Protein AF-A0A166A2F9-F1 (afdb_monomer_lite)

Sequence (299 aa):
MLARIKRWLGLAKPDDDQSKLEEAARKKAEEQKKLEEQKLQESESYKPTQKTEESSQEVENVAEKPRIGYFHLSGCTGDVMSLSENYDILSELLTNMVDIVYGQTLVDVWWDDENPMPEMDLALVEGSVCLQDEHSLHELKELRKKATYVAAFGSCAKNGCFTRFSRGGQQAQPKHESFVPLSDLVKVDLAIPGCPASPEIIAKTVVALINGDLDYLQPMMDVAACNQNCGCDLQTNIVNKALCTGCGTCAMVCPTRALTINEGRPECNKARCIKCGSCYTHCPRSWFPEARIKQDLGL

Structure (mmCIF, N/CA/C/O backbone):
data_AF-A0A166A2F9-F1
#
_entry.id   AF-A0A166A2F9-F1
#
loop_
_atom_site.group_PDB
_atom_site.id
_atom_site.type_symbol
_atom_site.label_atom_id
_atom_site.label_alt_id
_atom_site.label_comp_id
_atom_site.label_asym_id
_atom_site.label_entity_id
_atom_site.label_seq_id
_atom_site.pdbx_PDB_ins_code
_atom_site.Cartn_x
_atom_site.Cartn_y
_atom_site.Cartn_z
_atom_site.occupancy
_atom_site.B_iso_or_equiv
_atom_site.auth_seq_id
_atom_site.auth_comp_id
_atom_site.auth_asym_id
_atom_site.auth_atom_id
_atom_site.pdbx_PDB_model_num
ATOM 1 N N . MET A 1 1 ? 29.217 -53.915 6.408 1.00 45.22 1 MET A N 1
ATOM 2 C CA . MET A 1 1 ? 30.120 -52.954 5.726 1.00 45.22 1 MET A CA 1
ATOM 3 C C . MET A 1 1 ? 30.578 -53.459 4.351 1.00 45.22 1 MET A C 1
ATOM 5 O O . MET A 1 1 ? 30.333 -52.777 3.366 1.00 45.22 1 MET A O 1
ATOM 9 N N . LEU A 1 2 ? 31.111 -54.684 4.243 1.00 40.22 2 LEU A N 1
ATOM 10 C CA . LEU A 1 2 ? 31.564 -55.297 2.975 1.00 40.22 2 LEU A CA 1
ATOM 11 C C . LEU A 1 2 ? 30.481 -55.469 1.882 1.00 40.22 2 LEU A C 1
ATOM 13 O O . LEU A 1 2 ? 30.794 -55.380 0.698 1.00 40.22 2 LEU A O 1
ATOM 17 N N . ALA A 1 3 ? 29.204 -55.641 2.244 1.00 43.00 3 ALA A N 1
ATOM 18 C CA . ALA A 1 3 ? 28.104 -55.771 1.276 1.00 43.00 3 ALA A CA 1
ATOM 19 C C . ALA A 1 3 ? 27.736 -54.452 0.555 1.00 43.00 3 ALA A C 1
ATOM 21 O O . ALA A 1 3 ? 27.322 -54.482 -0.601 1.00 43.00 3 ALA A O 1
ATOM 22 N N . ARG A 1 4 ? 27.938 -53.285 1.193 1.00 44.81 4 ARG A N 1
ATOM 23 C CA . ARG A 1 4 ? 27.708 -51.963 0.565 1.00 44.81 4 ARG A CA 1
ATOM 24 C C . ARG A 1 4 ? 28.812 -51.603 -0.431 1.00 44.81 4 ARG A C 1
ATOM 26 O O . ARG A 1 4 ? 28.526 -50.980 -1.445 1.00 44.81 4 ARG A O 1
ATOM 33 N N . ILE A 1 5 ? 30.039 -52.061 -0.182 1.00 46.34 5 ILE A N 1
ATOM 34 C CA . ILE A 1 5 ? 31.201 -51.808 -1.049 1.00 46.34 5 ILE A CA 1
ATOM 35 C C . ILE A 1 5 ? 31.076 -52.582 -2.373 1.00 46.34 5 ILE A C 1
ATOM 37 O O . ILE A 1 5 ? 31.321 -52.025 -3.438 1.00 46.34 5 ILE A O 1
ATOM 41 N N . LYS A 1 6 ? 30.589 -53.831 -2.337 1.00 42.62 6 LYS A N 1
ATOM 42 C CA . LYS A 1 6 ? 30.381 -54.645 -3.551 1.00 42.62 6 LYS A CA 1
ATOM 43 C C . LYS A 1 6 ? 29.295 -54.093 -4.491 1.00 42.62 6 LYS A C 1
ATOM 45 O O . LYS A 1 6 ? 29.393 -54.296 -5.696 1.00 42.62 6 LYS A O 1
ATOM 50 N N . ARG A 1 7 ? 28.299 -53.370 -3.958 1.00 41.06 7 ARG A N 1
ATOM 51 C CA . ARG A 1 7 ? 27.214 -52.738 -4.737 1.00 41.06 7 ARG A CA 1
ATOM 52 C C . ARG A 1 7 ? 27.656 -51.448 -5.434 1.00 41.06 7 ARG A C 1
ATOM 54 O O . ARG A 1 7 ? 27.157 -51.145 -6.507 1.00 41.06 7 ARG A O 1
ATOM 61 N N . TRP A 1 8 ? 28.609 -50.723 -4.847 1.00 38.16 8 TRP A N 1
ATOM 62 C CA . TRP A 1 8 ? 29.178 -49.503 -5.433 1.00 38.16 8 TRP A CA 1
ATOM 63 C C . TRP A 1 8 ? 30.204 -49.806 -6.539 1.00 38.16 8 TRP A C 1
ATOM 65 O O . TRP A 1 8 ? 30.334 -49.042 -7.484 1.00 38.16 8 TRP A O 1
ATOM 75 N N . LEU A 1 9 ? 30.882 -50.959 -6.459 1.00 44.22 9 LEU A N 1
ATOM 76 C CA . LEU A 1 9 ? 31.887 -51.404 -7.436 1.00 44.22 9 LEU A CA 1
ATOM 77 C C . LEU A 1 9 ? 31.315 -52.171 -8.647 1.00 44.22 9 LEU A C 1
ATOM 79 O O . LEU A 1 9 ? 32.090 -52.644 -9.469 1.00 44.22 9 LEU A O 1
ATOM 83 N N . GLY A 1 10 ? 29.990 -52.322 -8.771 1.00 44.69 10 GLY A N 1
ATOM 84 C CA . GLY A 1 10 ? 29.359 -52.910 -9.966 1.00 44.69 10 GLY A CA 1
ATOM 85 C C . GLY A 1 10 ? 29.636 -54.403 -10.211 1.00 44.69 10 GLY A C 1
ATOM 86 O O . GLY A 1 10 ? 29.463 -54.878 -11.327 1.00 44.69 10 GLY A O 1
ATOM 87 N N . LEU A 1 11 ? 30.056 -55.162 -9.192 1.00 47.75 11 LEU A N 1
ATOM 88 C CA . LEU A 1 11 ? 30.483 -56.568 -9.330 1.00 47.75 11 LEU A CA 1
ATOM 89 C C . LEU A 1 11 ? 29.415 -57.609 -8.926 1.00 47.75 11 LEU A C 1
ATOM 91 O O . LEU A 1 11 ? 29.753 -58.762 -8.656 1.00 47.75 11 LEU A O 1
ATOM 95 N N . ALA A 1 12 ? 28.133 -57.241 -8.858 1.00 42.19 12 ALA A N 1
ATOM 96 C CA . ALA A 1 12 ? 27.049 -58.197 -8.607 1.00 42.19 12 ALA A CA 1
ATOM 97 C C . ALA A 1 12 ? 26.401 -58.629 -9.935 1.00 42.19 12 ALA A C 1
ATOM 99 O O . ALA A 1 12 ? 25.942 -57.782 -10.696 1.00 42.19 12 ALA A O 1
ATOM 100 N N . LYS A 1 13 ? 26.389 -59.940 -10.215 1.00 38.44 13 LYS A N 1
ATOM 101 C CA . LYS A 1 13 ? 25.754 -60.524 -11.410 1.00 38.44 13 LYS A CA 1
ATOM 102 C C . LYS A 1 13 ? 24.220 -60.381 -11.357 1.00 38.44 13 LYS A C 1
ATOM 104 O O . LYS A 1 13 ? 23.673 -60.418 -10.253 1.00 38.44 13 LYS A O 1
ATOM 109 N N . PRO A 1 14 ? 23.551 -60.221 -12.513 1.00 38.66 14 PRO A N 1
ATOM 110 C CA . PRO A 1 14 ? 22.104 -60.064 -12.586 1.00 38.66 14 PRO A CA 1
ATOM 111 C C . PRO A 1 14 ? 21.435 -61.434 -12.490 1.00 38.66 14 PRO A C 1
ATOM 113 O O . PRO A 1 14 ? 21.933 -62.357 -13.117 1.00 38.66 14 PRO A O 1
ATOM 116 N N . ASP A 1 15 ? 20.350 -61.554 -11.726 1.00 40.12 15 ASP A N 1
ATOM 117 C CA . ASP A 1 15 ? 19.238 -62.460 -12.038 1.00 40.12 15 ASP A CA 1
ATOM 118 C C . ASP A 1 15 ? 17.996 -62.101 -11.191 1.00 40.12 15 ASP A C 1
ATOM 120 O O . ASP A 1 15 ? 18.101 -61.778 -10.006 1.00 40.12 15 ASP A O 1
ATOM 124 N N . ASP A 1 16 ? 16.835 -62.178 -11.855 1.00 42.56 16 ASP A N 1
ATOM 125 C CA . ASP A 1 16 ? 15.451 -62.267 -11.343 1.00 42.56 16 ASP A CA 1
ATOM 126 C C . ASP A 1 16 ? 14.605 -61.003 -11.032 1.00 42.56 16 ASP A C 1
ATOM 128 O O . ASP A 1 16 ? 13.484 -61.127 -10.538 1.00 42.56 16 ASP A O 1
ATOM 132 N N . ASP A 1 17 ? 15.054 -59.789 -11.389 1.00 52.00 17 ASP A N 1
ATOM 133 C CA . ASP A 1 17 ? 14.283 -58.540 -11.137 1.00 52.00 17 ASP A CA 1
ATOM 134 C C . ASP A 1 17 ? 13.684 -57.875 -12.402 1.00 52.00 17 ASP A C 1
ATOM 136 O O . ASP A 1 17 ? 12.823 -57.000 -12.312 1.00 52.00 17 ASP A O 1
ATOM 140 N N . GLN A 1 18 ? 14.087 -58.294 -13.611 1.00 49.00 18 GLN A N 1
ATOM 141 C CA . GLN A 1 18 ? 13.611 -57.680 -14.865 1.00 49.00 18 GLN A CA 1
ATOM 142 C C . GLN A 1 18 ? 12.168 -58.066 -15.236 1.00 49.00 18 GLN A C 1
ATOM 144 O O . GLN A 1 18 ? 11.409 -57.206 -15.676 1.00 49.00 18 GLN A O 1
ATOM 149 N N . SER A 1 19 ? 11.743 -59.308 -14.985 1.00 47.47 19 SER A N 1
ATOM 150 C CA . SER A 1 19 ? 10.384 -59.772 -15.323 1.00 47.47 19 SER A CA 1
ATOM 151 C C . SER A 1 19 ? 9.294 -59.068 -14.502 1.00 47.47 19 SER A C 1
ATOM 153 O O . SER A 1 19 ? 8.228 -58.737 -15.020 1.00 47.47 19 SER A O 1
ATOM 155 N N . LYS A 1 20 ? 9.580 -58.759 -13.231 1.00 50.72 20 LYS A N 1
ATOM 156 C CA . LYS A 1 20 ? 8.658 -58.048 -12.330 1.00 50.72 20 LYS A CA 1
ATOM 157 C C . LYS A 1 20 ? 8.538 -56.562 -12.667 1.00 50.72 20 LYS A C 1
ATOM 159 O O . LYS A 1 20 ? 7.456 -55.990 -12.532 1.00 50.72 20 LYS A O 1
ATOM 164 N N . LEU A 1 21 ? 9.625 -55.943 -13.129 1.00 50.41 21 LEU A N 1
ATOM 165 C CA . LEU A 1 21 ? 9.625 -54.553 -13.592 1.00 50.41 21 LEU A CA 1
ATOM 166 C C . LEU A 1 21 ? 8.846 -54.392 -14.906 1.00 50.41 21 LEU A C 1
ATOM 168 O O . LEU A 1 21 ? 8.084 -53.435 -15.047 1.00 50.41 21 LEU A O 1
ATOM 172 N N . GLU A 1 22 ? 8.968 -55.345 -15.832 1.00 55.12 22 GLU A N 1
ATOM 173 C CA . GLU A 1 22 ? 8.215 -55.345 -17.094 1.00 55.12 22 GLU A CA 1
ATOM 174 C C . GLU A 1 22 ? 6.709 -55.576 -16.884 1.00 55.12 22 GLU A C 1
ATOM 176 O O . GLU A 1 22 ? 5.884 -54.897 -17.504 1.00 55.12 22 GLU A O 1
ATOM 181 N N . GLU A 1 23 ? 6.321 -56.464 -15.962 1.00 60.59 23 GLU A N 1
ATOM 182 C CA . GLU A 1 23 ? 4.907 -56.696 -15.636 1.00 60.59 23 GLU A CA 1
ATOM 183 C C . GLU A 1 23 ? 4.266 -55.476 -14.943 1.00 60.59 23 GLU A C 1
ATOM 185 O O . GLU A 1 23 ? 3.125 -55.108 -15.241 1.00 60.59 23 GLU A O 1
ATOM 190 N N . ALA A 1 24 ? 5.012 -54.792 -14.067 1.00 57.25 24 ALA A N 1
ATOM 191 C CA . ALA A 1 24 ? 4.566 -53.554 -13.429 1.00 57.25 24 ALA A CA 1
ATOM 192 C C . ALA A 1 24 ? 4.423 -52.393 -14.432 1.00 57.25 24 ALA A C 1
ATOM 194 O O . ALA A 1 24 ? 3.485 -51.599 -14.327 1.00 57.25 24 ALA A O 1
ATOM 195 N N . ALA A 1 25 ? 5.317 -52.304 -15.424 1.00 55.72 25 ALA A N 1
ATOM 196 C CA . ALA A 1 25 ? 5.233 -51.307 -16.490 1.00 55.72 25 ALA A CA 1
ATOM 197 C C . ALA A 1 25 ? 4.014 -51.537 -17.401 1.00 55.72 25 ALA A C 1
ATOM 199 O O . ALA A 1 25 ? 3.319 -50.580 -17.744 1.00 55.72 25 ALA A O 1
ATOM 200 N N . ARG A 1 26 ? 3.694 -52.800 -17.728 1.00 64.81 26 ARG A N 1
ATOM 201 C CA . ARG A 1 26 ? 2.488 -53.152 -18.499 1.00 64.81 26 ARG A CA 1
ATOM 202 C C . ARG A 1 26 ? 1.194 -52.774 -17.781 1.00 64.81 26 ARG A C 1
ATOM 204 O O . ARG A 1 26 ? 0.325 -52.171 -18.403 1.00 64.81 26 ARG A O 1
ATOM 211 N N . LYS A 1 27 ? 1.088 -53.063 -16.479 1.00 65.44 27 LYS A N 1
ATOM 212 C CA . LYS A 1 27 ? -0.105 -52.715 -15.684 1.00 65.44 27 LYS A CA 1
ATOM 213 C C . LYS A 1 27 ? -0.329 -51.204 -15.617 1.00 65.44 27 LYS A C 1
ATOM 215 O O . LYS A 1 27 ? -1.451 -50.754 -15.817 1.00 65.44 27 LYS A O 1
ATOM 220 N N . LYS A 1 28 ? 0.740 -50.418 -15.436 1.00 61.53 28 LYS A N 1
ATOM 221 C CA . LYS A 1 28 ? 0.651 -48.948 -15.461 1.00 61.53 28 LYS A CA 1
ATOM 222 C C . LYS A 1 28 ? 0.217 -48.406 -16.824 1.00 61.53 28 LYS A C 1
ATOM 224 O O . LYS A 1 28 ? -0.587 -47.483 -16.869 1.00 61.53 28 LYS A O 1
ATOM 229 N N . ALA A 1 29 ? 0.704 -48.988 -17.921 1.00 61.88 29 ALA A N 1
ATOM 230 C CA . ALA A 1 29 ? 0.310 -48.572 -19.266 1.00 61.88 29 ALA A CA 1
ATOM 231 C C . ALA A 1 29 ? -1.174 -48.866 -19.565 1.00 61.88 29 ALA A C 1
ATOM 233 O O . ALA A 1 29 ? -1.849 -48.040 -20.174 1.00 61.88 29 ALA A O 1
ATOM 234 N N . GLU A 1 30 ? -1.709 -50.005 -19.109 1.00 69.31 30 GLU A N 1
ATOM 235 C CA . GLU A 1 30 ? -3.142 -50.322 -19.242 1.00 69.31 30 GLU A CA 1
ATOM 236 C C . GLU A 1 30 ? -4.033 -49.403 -18.398 1.00 69.31 30 GLU A C 1
ATOM 238 O O . GLU A 1 30 ? -5.110 -49.006 -18.841 1.00 69.31 30 GLU A O 1
ATOM 243 N N . GLU A 1 31 ? -3.585 -49.040 -17.198 1.00 65.69 31 GLU A N 1
ATOM 244 C CA . GLU A 1 31 ? -4.310 -48.141 -16.296 1.00 65.69 31 GLU A CA 1
ATOM 245 C C . GLU A 1 31 ? -4.362 -46.709 -16.851 1.00 65.69 31 GLU A C 1
ATOM 247 O O . GLU A 1 31 ? -5.410 -46.065 -16.834 1.00 65.69 31 GLU A O 1
ATOM 252 N N . GLN A 1 32 ? -3.260 -46.250 -17.450 1.00 57.47 32 GLN A N 1
ATOM 253 C CA . GLN A 1 32 ? -3.168 -44.940 -18.093 1.00 57.47 32 GLN A CA 1
ATOM 254 C C . GLN A 1 32 ? -4.050 -44.854 -19.348 1.00 57.47 32 GLN A C 1
ATOM 256 O O . GLN A 1 32 ? -4.728 -43.850 -19.558 1.00 57.47 32 GLN A O 1
ATOM 261 N N . LYS A 1 33 ? -4.123 -45.942 -20.123 1.00 60.88 33 LYS A N 1
ATOM 262 C CA . LYS A 1 33 ? -4.971 -46.025 -21.316 1.00 60.88 33 LYS A CA 1
ATOM 263 C C . LYS A 1 33 ? -6.467 -45.995 -20.979 1.00 60.88 33 LYS A C 1
ATOM 265 O O . LYS A 1 33 ? -7.228 -45.308 -21.650 1.00 60.88 33 LYS A O 1
ATOM 270 N N . LYS A 1 34 ? -6.882 -46.657 -19.891 1.00 62.97 34 LYS A N 1
ATOM 271 C CA . LYS A 1 34 ? -8.267 -46.577 -19.383 1.00 62.97 34 LYS A CA 1
ATOM 272 C C . LYS A 1 34 ? -8.641 -45.164 -18.927 1.00 62.97 34 LYS A C 1
ATOM 274 O O . LYS A 1 34 ? -9.773 -44.737 -19.135 1.00 62.97 34 LYS A O 1
ATOM 279 N N . LEU A 1 35 ? -7.690 -44.441 -18.332 1.00 56.25 35 LEU A N 1
ATOM 280 C CA . LEU A 1 35 ? -7.892 -43.060 -17.890 1.00 56.25 35 LEU A CA 1
ATOM 281 C C . LEU A 1 35 ? -8.046 -42.090 -19.076 1.00 56.25 35 LEU A C 1
ATOM 283 O O . LEU A 1 35 ? -8.826 -41.143 -19.005 1.00 56.25 35 LEU A O 1
ATOM 287 N N . GLU A 1 36 ? -7.312 -42.323 -20.167 1.00 58.41 36 GLU A N 1
ATOM 288 C CA . GLU A 1 36 ? -7.429 -41.543 -21.407 1.00 58.41 36 GLU A CA 1
ATOM 289 C C . GLU A 1 36 ? -8.745 -41.822 -22.145 1.00 58.41 36 GLU A C 1
ATOM 291 O O . GLU A 1 36 ? -9.386 -40.884 -22.617 1.00 58.41 36 GLU A O 1
ATOM 296 N N . GLU A 1 37 ? -9.198 -43.079 -22.182 1.00 57.12 37 GLU A N 1
ATOM 297 C CA . GLU A 1 37 ? -10.485 -43.457 -22.784 1.00 57.12 37 GLU A CA 1
ATOM 298 C C . GLU A 1 37 ? -11.683 -42.853 -22.024 1.00 57.12 37 GLU A C 1
ATOM 300 O O . GLU A 1 37 ? -12.633 -42.389 -22.656 1.00 57.12 37 GLU A O 1
ATOM 305 N N . GLN A 1 38 ? -11.619 -42.764 -20.687 1.00 51.94 38 GLN A N 1
ATOM 306 C CA . GLN A 1 38 ? -12.639 -42.074 -19.880 1.00 51.94 38 GLN A CA 1
ATOM 307 C C . GLN A 1 38 ? -12.676 -40.563 -20.141 1.00 51.94 38 GLN A C 1
ATOM 309 O O . GLN A 1 38 ? -13.756 -39.995 -20.299 1.00 51.94 38 GLN A O 1
ATOM 314 N N . LYS A 1 39 ? -11.510 -39.917 -20.262 1.00 53.09 39 LYS A N 1
ATOM 315 C CA . LYS A 1 39 ? -11.434 -38.483 -20.585 1.00 53.09 39 LYS A CA 1
ATOM 316 C C . LYS A 1 39 ? -11.972 -38.167 -21.980 1.00 53.09 39 LYS A C 1
ATOM 318 O O . LYS A 1 39 ? -12.578 -37.113 -22.169 1.00 53.09 39 LYS A O 1
ATOM 323 N N . LEU A 1 40 ? -11.785 -39.072 -22.945 1.00 42.38 40 LEU A N 1
ATOM 324 C CA . LEU A 1 40 ? -12.340 -38.903 -24.289 1.00 42.38 40 LEU A CA 1
ATOM 325 C C . LEU A 1 40 ? -13.877 -38.949 -24.268 1.00 42.38 40 LEU A C 1
ATOM 327 O O . LEU A 1 40 ? -14.518 -38.089 -24.870 1.00 42.38 40 LEU A O 1
ATOM 331 N N . GLN A 1 41 ? -14.467 -39.883 -23.514 1.00 45.81 41 GLN A N 1
ATOM 332 C CA . GLN A 1 41 ? -15.925 -40.008 -23.393 1.00 45.81 41 GLN A CA 1
ATOM 333 C C . GLN A 1 41 ? -16.587 -38.811 -22.688 1.00 45.81 41 GLN A C 1
ATOM 335 O O . GLN A 1 41 ? -17.694 -38.426 -23.061 1.00 45.81 41 GLN A O 1
ATOM 340 N N . GLU A 1 42 ? -15.919 -38.175 -21.721 1.00 46.25 42 GLU A N 1
ATOM 341 C CA . GLU A 1 42 ? -16.444 -36.965 -21.064 1.00 46.25 42 GLU A CA 1
ATOM 342 C C . GLU A 1 42 ? -16.426 -35.739 -21.996 1.00 46.25 42 GLU A C 1
ATOM 344 O O . GLU A 1 42 ? -17.369 -34.940 -21.991 1.00 46.25 42 GLU A O 1
ATOM 349 N N . SER A 1 43 ? -15.409 -35.632 -22.863 1.00 40.16 43 SER A N 1
ATOM 350 C CA . SER A 1 43 ? -15.252 -34.520 -23.815 1.00 40.16 43 SER A CA 1
ATOM 351 C C . SER A 1 43 ? -16.234 -34.523 -24.995 1.00 40.16 43 SER A C 1
ATOM 353 O O . SER A 1 43 ? -16.481 -33.470 -25.582 1.00 40.16 43 SER A O 1
ATOM 355 N N . GLU A 1 44 ? -16.857 -35.663 -25.315 1.00 37.50 44 GLU A N 1
ATOM 356 C CA . GLU A 1 44 ? -17.866 -35.764 -26.384 1.00 37.50 44 GLU A CA 1
ATOM 357 C C . GLU A 1 44 ? -19.284 -35.330 -25.951 1.00 37.50 44 GLU A C 1
ATOM 359 O O . GLU A 1 44 ? -20.184 -35.246 -26.788 1.00 37.50 44 GLU A O 1
ATOM 364 N N . SER A 1 45 ? -19.512 -35.001 -24.671 1.00 33.25 45 SER A N 1
ATOM 365 C CA . SER A 1 45 ? -20.855 -34.670 -24.152 1.00 33.25 45 SER A CA 1
ATOM 366 C C . SER A 1 45 ? -21.196 -33.169 -24.076 1.00 33.25 45 SER A C 1
ATOM 368 O O . SER A 1 45 ? -22.316 -32.807 -23.705 1.00 33.25 45 SER A O 1
ATOM 370 N N . TYR A 1 46 ? -20.288 -32.271 -24.468 1.00 30.39 46 TYR A N 1
ATOM 371 C CA . TYR A 1 46 ? -20.483 -30.826 -24.314 1.00 30.39 46 TYR A CA 1
ATOM 372 C C . TYR A 1 46 ? -21.184 -30.182 -25.526 1.00 30.39 46 TYR A C 1
ATOM 374 O O . TYR A 1 46 ? -20.620 -30.075 -26.615 1.00 30.39 46 TYR A O 1
ATOM 382 N N . LYS A 1 47 ? -22.418 -29.693 -25.330 1.00 26.25 47 LYS A N 1
ATOM 383 C CA . LYS A 1 47 ? -23.097 -28.756 -26.246 1.00 26.25 47 LYS A CA 1
ATOM 384 C C . LYS A 1 47 ? -23.073 -27.343 -25.644 1.00 26.25 47 LYS A C 1
ATOM 386 O O . LYS A 1 47 ? -23.467 -27.197 -24.489 1.00 26.25 47 LYS A O 1
ATOM 391 N N . PRO A 1 48 ? -22.672 -26.302 -26.397 1.00 27.80 48 PRO A N 1
ATOM 392 C CA . PRO A 1 48 ? -22.508 -24.962 -25.848 1.00 27.80 48 PRO A CA 1
ATOM 393 C C . PRO A 1 48 ? -23.852 -24.226 -25.757 1.00 27.80 48 PRO A C 1
ATOM 395 O O . PRO A 1 48 ? -24.500 -23.957 -26.769 1.00 27.80 48 PRO A O 1
ATOM 398 N N . THR A 1 49 ? -24.257 -23.870 -24.541 1.00 26.52 49 THR A N 1
ATOM 399 C CA . THR A 1 49 ? -25.344 -22.916 -24.270 1.00 26.52 49 THR A CA 1
ATOM 400 C C . THR A 1 49 ? -24.790 -21.494 -24.233 1.00 26.52 49 THR A C 1
ATOM 402 O O . THR A 1 49 ? -23.878 -21.196 -23.467 1.00 26.52 49 THR A O 1
ATOM 405 N N . GLN A 1 50 ? -25.352 -20.612 -25.062 1.00 29.67 50 GLN A N 1
ATOM 406 C CA . GLN A 1 50 ? -25.079 -19.175 -25.044 1.00 29.67 50 GLN A CA 1
ATOM 407 C C . GLN A 1 50 ? -25.641 -18.552 -23.757 1.00 29.67 50 GLN A C 1
ATOM 409 O O . GLN A 1 50 ? -26.838 -18.659 -23.499 1.00 29.67 50 GLN A O 1
ATOM 414 N N . LYS A 1 51 ? -24.791 -17.871 -22.982 1.00 26.23 51 LYS A N 1
ATOM 415 C CA . LYS A 1 51 ? -25.202 -16.943 -21.924 1.00 26.23 51 LYS A CA 1
ATOM 416 C C . LYS A 1 51 ? -24.481 -15.610 -22.105 1.00 26.23 51 LYS A C 1
ATOM 418 O O . LYS A 1 51 ? -23.285 -15.493 -21.867 1.00 26.23 51 LYS A O 1
ATOM 423 N N . THR A 1 52 ? -25.239 -14.624 -22.565 1.00 26.73 52 THR A N 1
ATOM 424 C CA . THR A 1 52 ? -25.084 -13.215 -22.204 1.00 26.73 52 THR A CA 1
ATOM 425 C C . THR A 1 52 ? -25.566 -13.059 -20.768 1.00 26.73 52 THR A C 1
ATOM 427 O O . THR A 1 52 ? -26.753 -13.254 -20.536 1.00 26.73 52 THR A O 1
ATOM 430 N N . GLU A 1 53 ? -24.678 -12.740 -19.833 1.00 27.78 53 GLU A N 1
ATOM 431 C CA . GLU A 1 53 ? -25.016 -12.231 -18.499 1.00 27.78 53 GLU A CA 1
ATOM 432 C C . GLU A 1 53 ? -23.747 -11.568 -17.938 1.00 27.78 53 GLU A C 1
ATOM 434 O O . GLU A 1 53 ? -22.693 -12.194 -17.825 1.00 27.78 53 GLU A O 1
ATOM 439 N N . GLU A 1 54 ? -23.838 -10.259 -17.710 1.00 27.67 54 GLU A N 1
ATOM 440 C CA . GLU A 1 54 ? -22.839 -9.427 -17.042 1.00 27.67 54 GLU A CA 1
ATOM 441 C C . GLU A 1 54 ? -22.606 -9.952 -15.617 1.00 27.67 54 GLU A C 1
ATOM 443 O O . GLU A 1 54 ? -23.542 -10.380 -14.944 1.00 27.67 54 GLU A O 1
ATOM 448 N N . SER A 1 55 ? -21.356 -9.953 -15.146 1.00 25.25 55 SER A N 1
ATOM 449 C CA . SER A 1 55 ? -21.012 -10.455 -13.814 1.00 25.25 55 SER A CA 1
ATOM 450 C C . SER A 1 55 ? -21.447 -9.469 -12.724 1.00 25.25 55 SER A C 1
ATOM 452 O O . SER A 1 55 ? -20.650 -8.653 -12.260 1.00 25.25 55 SER A O 1
ATOM 454 N N . SER A 1 56 ? -22.699 -9.543 -12.287 1.00 27.03 56 SER A N 1
ATOM 455 C CA . SER A 1 56 ? -23.122 -8.995 -11.000 1.00 27.03 56 SER A CA 1
ATOM 456 C C . SER A 1 56 ? -22.691 -9.967 -9.900 1.00 27.03 56 SER A C 1
ATOM 458 O O . SER A 1 56 ? -23.305 -11.017 -9.722 1.00 27.03 56 SER A O 1
ATOM 460 N N . GLN A 1 57 ? -21.606 -9.661 -9.188 1.00 37.84 57 GLN A N 1
ATOM 461 C CA . GLN A 1 57 ? -21.315 -10.340 -7.924 1.00 37.84 57 GLN A CA 1
ATOM 462 C C . GLN A 1 57 ? -22.403 -9.930 -6.922 1.00 37.84 57 GLN A C 1
ATOM 464 O O . GLN A 1 57 ? -22.491 -8.762 -6.554 1.00 37.84 57 GLN A O 1
ATOM 469 N N . GLU A 1 58 ? -23.272 -10.869 -6.548 1.00 37.22 58 GLU A N 1
ATOM 470 C CA . GLU A 1 58 ? -24.315 -10.654 -5.542 1.00 37.22 58 GLU A CA 1
ATOM 471 C C . GLU A 1 58 ? -23.666 -10.473 -4.159 1.00 37.22 58 GLU A C 1
ATOM 473 O O . GLU A 1 58 ? -22.828 -11.275 -3.744 1.00 37.22 58 GLU A O 1
ATOM 478 N N . VAL A 1 59 ? -24.018 -9.381 -3.475 1.00 40.66 59 VAL A N 1
ATOM 479 C CA . VAL A 1 59 ? -23.444 -8.963 -2.188 1.00 40.66 59 VAL A CA 1
ATOM 480 C C . VAL A 1 59 ? -24.413 -9.352 -1.069 1.00 40.66 59 VAL A C 1
ATOM 482 O O . VAL A 1 59 ? -25.557 -8.899 -1.049 1.00 40.66 59 VAL A O 1
ATOM 485 N N . GLU A 1 60 ? -23.975 -10.214 -0.151 1.00 48.34 60 GLU A N 1
ATOM 486 C CA . GLU A 1 60 ? -24.763 -10.637 1.013 1.00 48.34 60 GLU A CA 1
ATOM 487 C C . GLU A 1 60 ? -24.662 -9.616 2.164 1.00 48.34 60 GLU A C 1
ATOM 489 O O . GLU A 1 60 ? -23.597 -9.062 2.436 1.00 48.34 60 GLU A O 1
ATOM 494 N N . ASN A 1 61 ? -25.775 -9.383 2.871 1.00 46.88 61 ASN A N 1
ATOM 495 C CA . ASN A 1 61 ? -25.811 -8.538 4.070 1.00 46.88 61 ASN A CA 1
ATOM 496 C C . ASN A 1 61 ? -25.043 -9.204 5.226 1.00 46.88 61 ASN A C 1
ATOM 498 O O . ASN A 1 61 ? -25.422 -10.285 5.682 1.00 46.88 61 ASN A O 1
ATOM 502 N N . VAL A 1 62 ? -24.008 -8.539 5.744 1.00 57.28 62 VAL A N 1
ATOM 503 C CA . VAL A 1 62 ? -23.191 -9.043 6.860 1.00 57.28 62 VAL A CA 1
ATOM 504 C C . VAL A 1 62 ? -23.889 -8.747 8.198 1.00 57.28 62 VAL A C 1
ATOM 506 O O . VAL A 1 62 ? -24.245 -7.602 8.475 1.00 57.28 62 VAL A O 1
ATOM 509 N N . ALA A 1 63 ? -24.102 -9.771 9.036 1.00 59.19 63 ALA A N 1
ATOM 510 C CA . ALA A 1 63 ? -24.837 -9.650 10.306 1.00 59.19 63 ALA A CA 1
ATOM 511 C C . ALA A 1 63 ? -24.110 -8.798 11.374 1.00 59.19 63 ALA A C 1
ATOM 513 O O . ALA A 1 63 ? -24.769 -8.121 12.161 1.00 59.19 63 ALA A O 1
ATOM 514 N N . GLU A 1 64 ? -22.772 -8.791 11.369 1.00 83.44 64 GLU A N 1
ATOM 515 C CA . GLU A 1 64 ? -21.915 -7.875 12.136 1.00 83.44 64 GLU A CA 1
ATOM 516 C C . GLU A 1 64 ? -20.866 -7.278 11.190 1.00 83.44 64 GLU A C 1
ATOM 518 O O . GLU A 1 64 ? -20.051 -7.999 10.617 1.00 83.44 64 GLU A O 1
ATOM 523 N N . LYS A 1 65 ? -20.915 -5.959 10.982 1.00 89.81 65 LYS A N 1
ATOM 524 C CA . LYS A 1 65 ? -20.029 -5.262 10.039 1.00 89.81 65 LYS A CA 1
ATOM 525 C C . LYS A 1 65 ? -18.626 -5.135 10.635 1.00 89.81 65 LYS A C 1
ATOM 527 O O . LYS A 1 65 ? -18.520 -4.635 11.758 1.00 89.81 65 LYS A O 1
ATOM 532 N N . PRO A 1 66 ? -17.556 -5.499 9.904 1.00 92.00 66 PRO A N 1
ATOM 533 C CA . PRO A 1 66 ? -16.200 -5.273 10.381 1.00 92.00 66 PRO A CA 1
ATOM 534 C C . PRO A 1 66 ? -15.940 -3.795 10.652 1.00 92.00 66 PRO A C 1
ATOM 536 O O . PRO A 1 66 ? -16.257 -2.930 9.829 1.00 92.00 66 PRO A O 1
ATOM 539 N N . ARG A 1 67 ? -15.335 -3.522 11.806 1.00 95.50 67 ARG A N 1
ATOM 540 C CA . ARG A 1 67 ? -14.973 -2.182 12.266 1.00 95.50 67 ARG A CA 1
ATOM 541 C C . ARG A 1 67 ? -13.630 -1.798 11.662 1.00 95.50 67 ARG A C 1
ATOM 543 O O . ARG A 1 67 ? -12.591 -2.347 12.036 1.00 95.50 67 ARG A O 1
ATOM 550 N N . ILE A 1 68 ? -13.644 -0.849 10.735 1.00 96.19 68 ILE A N 1
ATOM 551 C CA . ILE A 1 68 ? -12.461 -0.383 10.014 1.00 96.19 68 ILE A CA 1
ATOM 552 C C . ILE A 1 68 ? -12.064 1.006 10.510 1.00 96.19 68 ILE A C 1
ATOM 554 O O . ILE A 1 68 ? -12.892 1.909 10.602 1.00 96.19 68 ILE A O 1
ATOM 558 N N . GLY A 1 69 ? -10.779 1.198 10.797 1.00 97.38 69 GLY A N 1
ATOM 559 C CA . GLY A 1 69 ? -10.194 2.527 10.964 1.00 97.38 69 GLY A CA 1
ATOM 560 C C . GLY A 1 69 ? -9.365 2.918 9.753 1.00 97.38 69 GLY A C 1
ATOM 561 O O . GLY A 1 69 ? -8.549 2.127 9.282 1.00 97.38 69 GLY A O 1
ATOM 562 N N . TYR A 1 70 ? -9.539 4.145 9.275 1.00 98.12 70 TYR A N 1
ATOM 563 C CA . TYR A 1 70 ? -8.647 4.763 8.301 1.00 98.12 70 TYR A CA 1
ATOM 564 C C . TYR A 1 70 ? -7.713 5.743 9.012 1.00 98.12 70 TYR A C 1
ATOM 566 O O . TYR A 1 70 ? -8.163 6.690 9.651 1.00 98.12 70 TYR A O 1
ATOM 574 N N . PHE A 1 71 ? -6.408 5.529 8.879 1.00 98.44 71 PHE A N 1
ATOM 575 C CA . PHE A 1 71 ? -5.382 6.381 9.469 1.00 98.44 71 PHE A CA 1
ATOM 576 C C . PHE A 1 71 ? -4.572 7.048 8.373 1.00 98.44 71 PHE A C 1
ATOM 578 O O . PHE A 1 71 ? -4.064 6.379 7.471 1.00 98.44 71 PHE A O 1
ATOM 585 N N . HIS A 1 72 ? -4.416 8.362 8.485 1.00 98.62 72 HIS A N 1
ATOM 586 C CA . HIS A 1 72 ? -3.622 9.161 7.567 1.00 98.62 72 HIS A CA 1
ATOM 587 C C . HIS A 1 72 ? -2.381 9.686 8.288 1.00 98.62 72 HIS A C 1
ATOM 589 O O . HIS A 1 72 ? -2.455 10.668 9.021 1.00 98.62 72 HIS A O 1
ATOM 595 N N . LEU A 1 73 ? -1.238 9.033 8.069 1.00 98.62 73 LEU A N 1
ATOM 596 C CA . LEU A 1 73 ? 0.054 9.504 8.568 1.00 98.62 73 LEU A CA 1
ATOM 597 C C . LEU A 1 73 ? 0.670 10.476 7.550 1.00 98.62 73 LEU A C 1
ATOM 599 O O . LEU A 1 73 ? 0.009 11.377 7.047 1.00 98.62 73 LEU A O 1
ATOM 603 N N . SER A 1 74 ? 1.944 10.311 7.184 1.00 98.62 74 SER A N 1
ATOM 604 C CA . SER A 1 74 ? 2.554 11.104 6.107 1.00 98.62 74 SER A CA 1
ATOM 605 C C . SER A 1 74 ? 2.205 10.512 4.735 1.00 98.62 74 SER A C 1
ATOM 607 O O . SER A 1 74 ? 3.072 9.965 4.040 1.00 98.62 74 SER A O 1
ATOM 609 N N . GLY A 1 75 ? 0.911 10.544 4.406 1.00 98.50 75 GLY A N 1
ATOM 610 C CA . GLY A 1 75 ? 0.304 10.088 3.153 1.00 98.50 75 GLY A CA 1
ATOM 611 C C . GLY A 1 75 ? -0.058 11.243 2.216 1.00 98.50 75 GLY A C 1
ATOM 612 O O . GLY A 1 75 ? 0.335 12.387 2.434 1.00 98.50 75 GLY A O 1
ATOM 613 N N . CYS A 1 76 ? -0.791 10.943 1.145 1.00 98.44 76 CYS A N 1
ATOM 614 C CA . CYS A 1 76 ? -1.308 11.952 0.207 1.00 98.44 76 CYS A CA 1
ATOM 615 C C . CYS A 1 76 ? -2.829 11.891 0.025 1.00 98.44 76 CYS A C 1
ATOM 617 O O . CYS A 1 76 ? -3.367 12.611 -0.815 1.00 98.44 76 CYS A O 1
ATOM 619 N N . THR A 1 77 ? -3.500 11.018 0.777 1.00 98.69 77 THR A N 1
ATOM 620 C CA . THR A 1 77 ? -4.926 10.685 0.701 1.00 98.69 77 THR A CA 1
ATOM 621 C C . THR A 1 77 ? -5.288 9.952 -0.599 1.00 98.69 77 THR A C 1
ATOM 623 O O . THR A 1 77 ? -6.444 9.631 -0.848 1.00 98.69 77 THR A O 1
ATOM 626 N N . GLY A 1 78 ? -4.307 9.661 -1.458 1.00 98.38 78 GLY A N 1
ATOM 627 C CA . GLY A 1 78 ? -4.536 9.036 -2.759 1.00 98.38 78 GLY A CA 1
ATOM 628 C C . GLY A 1 78 ? -5.030 7.595 -2.656 1.00 98.38 78 GLY A C 1
ATOM 629 O O . GLY A 1 78 ? -5.781 7.153 -3.521 1.00 98.38 78 GLY A O 1
ATOM 630 N N . ASP A 1 79 ? -4.646 6.868 -1.607 1.00 98.31 79 ASP A N 1
ATOM 631 C CA . ASP A 1 79 ? -5.085 5.488 -1.427 1.00 98.31 79 ASP A CA 1
ATOM 632 C C . ASP A 1 79 ? -6.552 5.451 -0.968 1.00 98.31 79 ASP A C 1
ATOM 634 O O . ASP A 1 79 ? -7.344 4.699 -1.538 1.00 98.31 79 ASP A O 1
ATOM 638 N N . VAL A 1 80 ? -6.974 6.328 -0.045 1.00 97.00 80 VAL A N 1
ATOM 639 C CA . VAL A 1 80 ? -8.406 6.439 0.308 1.00 97.00 80 VAL A CA 1
ATOM 640 C C . VAL A 1 80 ? -9.260 7.039 -0.815 1.00 97.00 80 VAL A C 1
ATOM 642 O O . VAL A 1 80 ? -10.422 6.663 -0.951 1.00 97.00 80 VAL A O 1
ATOM 645 N N . MET A 1 81 ? -8.706 7.910 -1.669 1.00 98.25 81 MET A N 1
ATOM 646 C CA . MET A 1 81 ? -9.398 8.314 -2.903 1.00 98.25 81 MET A CA 1
ATOM 647 C C . MET A 1 81 ? -9.606 7.113 -3.828 1.00 98.25 81 MET A C 1
ATOM 649 O O . MET A 1 81 ? -10.705 6.900 -4.315 1.00 98.25 81 MET A O 1
ATOM 653 N N . SER A 1 82 ? -8.600 6.256 -3.995 1.00 98.12 82 SER A N 1
ATOM 654 C CA . SER A 1 82 ? -8.763 5.024 -4.773 1.00 98.12 82 SER A CA 1
ATOM 655 C C . SER A 1 82 ? -9.815 4.075 -4.176 1.00 98.12 82 SER A C 1
ATOM 657 O O . SER A 1 82 ? -10.578 3.447 -4.907 1.00 98.12 82 SER A O 1
ATOM 659 N N . LEU A 1 83 ? -9.939 4.015 -2.843 1.00 95.81 83 LEU A N 1
ATOM 660 C CA . LEU A 1 83 ? -11.044 3.301 -2.191 1.00 95.81 83 LEU A CA 1
ATOM 661 C C . LEU A 1 83 ? -1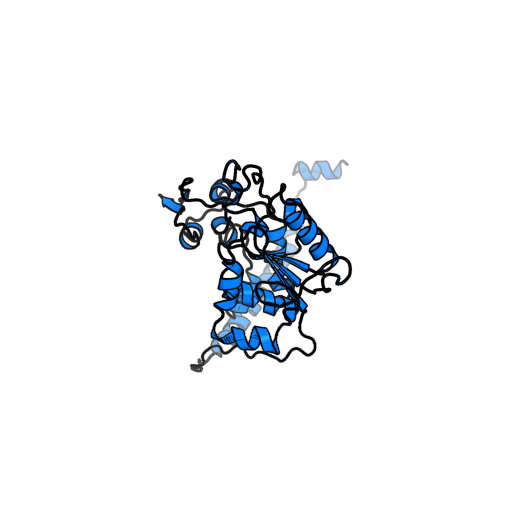2.407 3.874 -2.610 1.00 95.81 83 LEU A C 1
ATOM 663 O O . LEU A 1 83 ? -13.310 3.098 -2.926 1.00 95.81 83 LEU A O 1
ATOM 667 N N . SER A 1 84 ? -12.552 5.204 -2.647 1.00 95.88 84 SER A N 1
ATOM 668 C CA . SER A 1 84 ? -13.803 5.869 -3.034 1.00 95.88 84 SER A CA 1
ATOM 669 C C . SER A 1 84 ? -14.086 5.853 -4.542 1.00 95.88 84 SER A C 1
ATOM 671 O O . SER A 1 84 ? -15.216 6.097 -4.956 1.00 95.88 84 SER A O 1
ATOM 673 N N . GLU A 1 85 ? -13.114 5.480 -5.373 1.00 97.44 85 GLU A N 1
ATOM 674 C CA . GLU A 1 85 ? -13.311 5.263 -6.812 1.00 97.44 85 GLU A CA 1
ATOM 675 C C . GLU A 1 85 ? -13.989 3.917 -7.143 1.00 97.44 85 GLU A C 1
ATOM 677 O O . GLU A 1 85 ? -14.270 3.630 -8.305 1.00 97.44 85 GLU A O 1
ATOM 682 N N . ASN A 1 86 ? -14.348 3.106 -6.141 1.00 94.06 86 ASN A N 1
ATOM 683 C CA . ASN A 1 86 ? -15.245 1.956 -6.306 1.00 94.06 86 ASN A CA 1
ATOM 684 C C . ASN A 1 86 ? -16.715 2.404 -6.469 1.00 94.06 86 ASN A C 1
ATOM 686 O O . ASN A 1 86 ? -17.568 2.066 -5.651 1.00 94.06 86 ASN A O 1
ATOM 690 N N . TYR A 1 87 ? -17.005 3.194 -7.509 1.00 94.38 87 TYR A N 1
ATOM 691 C CA . TYR A 1 87 ? -18.226 4.003 -7.639 1.00 94.38 87 TYR A CA 1
ATOM 692 C C . TYR A 1 87 ? -19.538 3.236 -7.426 1.00 94.38 87 TYR A C 1
ATOM 694 O O . TYR A 1 87 ? -20.392 3.698 -6.670 1.00 94.38 87 TYR A O 1
ATOM 702 N N . ASP A 1 88 ? -19.684 2.070 -8.057 1.00 92.81 88 ASP A N 1
ATOM 703 C CA . ASP A 1 88 ? -20.938 1.306 -8.041 1.00 92.81 88 ASP A CA 1
ATOM 704 C C . ASP A 1 88 ? -21.235 0.704 -6.664 1.00 92.81 88 ASP A C 1
ATOM 706 O O . ASP A 1 88 ? -22.391 0.615 -6.253 1.00 92.81 88 ASP A O 1
ATOM 710 N N . ILE A 1 89 ? -20.186 0.316 -5.933 1.00 92.56 89 ILE A N 1
ATOM 711 C CA . ILE A 1 89 ? -20.307 -0.371 -4.644 1.00 92.56 89 ILE A CA 1
ATOM 712 C C . ILE A 1 89 ? -20.014 0.538 -3.453 1.00 92.56 89 ILE A C 1
ATOM 714 O O . ILE A 1 89 ? -20.213 0.105 -2.328 1.00 92.56 89 ILE A O 1
ATOM 718 N N . LEU A 1 90 ? -19.556 1.780 -3.646 1.00 93.00 90 LEU A N 1
ATOM 719 C CA . LEU A 1 90 ? -19.093 2.625 -2.541 1.00 93.00 90 LEU A CA 1
ATOM 720 C C . LEU A 1 90 ? -20.183 2.854 -1.488 1.00 93.00 90 LEU A C 1
ATOM 722 O O . LEU A 1 90 ? -19.920 2.745 -0.293 1.00 93.00 90 LEU A O 1
ATOM 726 N N . SER A 1 91 ? -21.408 3.157 -1.924 1.00 93.38 91 SER A N 1
ATOM 727 C CA . SER A 1 91 ? -22.526 3.353 -0.997 1.00 93.38 91 SER A CA 1
ATOM 728 C C . SER A 1 91 ? -22.824 2.072 -0.224 1.00 93.38 91 SER A C 1
ATOM 730 O O . SER A 1 91 ? -22.975 2.117 0.992 1.00 93.38 91 SER A O 1
ATOM 732 N N . GLU A 1 92 ? -22.878 0.930 -0.908 1.00 92.25 92 GLU A N 1
ATOM 733 C CA . GLU A 1 92 ? -23.153 -0.371 -0.290 1.00 92.25 92 GLU A CA 1
ATOM 734 C C . GLU A 1 92 ? -22.042 -0.767 0.689 1.00 92.25 92 GLU A C 1
ATOM 736 O O . GLU A 1 92 ? -22.306 -1.164 1.823 1.00 92.25 92 GLU A O 1
ATOM 741 N N . LEU A 1 93 ? -20.789 -0.547 0.290 1.00 89.44 93 LEU A N 1
ATOM 742 C CA . LEU A 1 93 ? -19.599 -0.781 1.092 1.00 89.44 93 LEU A CA 1
ATOM 743 C C . LEU A 1 93 ? -19.683 -0.026 2.420 1.00 89.44 93 LEU A C 1
ATOM 745 O O . LEU A 1 93 ? -19.590 -0.637 3.482 1.00 89.44 93 LEU A O 1
ATOM 749 N N . LEU A 1 94 ? -19.902 1.288 2.356 1.00 90.62 94 LEU A N 1
ATOM 750 C CA . LEU A 1 94 ? -19.890 2.169 3.525 1.00 90.62 94 LEU A CA 1
ATOM 751 C C . LEU A 1 94 ? -21.149 2.069 4.391 1.00 90.62 94 LEU A C 1
ATOM 753 O O . LEU A 1 94 ? -21.102 2.419 5.567 1.00 90.62 94 LEU A O 1
ATOM 757 N N . THR A 1 95 ? -22.283 1.648 3.824 1.00 91.12 95 THR A N 1
ATOM 758 C CA . THR A 1 95 ? -23.553 1.599 4.564 1.00 91.12 95 THR A CA 1
ATOM 759 C C . THR A 1 95 ? -23.898 0.213 5.073 1.00 91.12 95 THR A C 1
ATOM 761 O O . THR A 1 95 ? -24.465 0.126 6.160 1.00 91.12 95 THR A O 1
ATOM 764 N N . ASN A 1 96 ? -23.543 -0.859 4.360 1.00 90.00 96 ASN A N 1
ATOM 765 C CA . ASN A 1 96 ? -24.015 -2.217 4.643 1.00 90.00 96 ASN A CA 1
ATOM 766 C C . ASN A 1 96 ? -22.892 -3.246 4.829 1.00 90.00 96 ASN A C 1
ATOM 768 O O . ASN A 1 96 ? -23.106 -4.211 5.560 1.00 90.00 96 ASN A O 1
ATOM 772 N N . MET A 1 97 ? -21.705 -3.044 4.248 1.00 88.94 97 MET A N 1
ATOM 773 C CA . MET A 1 97 ? -20.633 -4.049 4.310 1.00 88.94 97 MET A CA 1
ATOM 774 C C . MET A 1 97 ? -19.640 -3.823 5.455 1.00 88.94 97 MET A C 1
ATOM 776 O O . MET A 1 97 ? -19.235 -4.787 6.100 1.00 88.94 97 MET A O 1
ATOM 780 N N . VAL A 1 98 ? -19.234 -2.575 5.713 1.00 92.31 98 VAL A N 1
ATOM 781 C CA . VAL A 1 98 ? -18.249 -2.228 6.755 1.00 92.31 98 VAL A CA 1
ATOM 782 C C . VAL A 1 98 ? -18.736 -1.075 7.625 1.00 92.31 98 VAL A C 1
ATOM 784 O O . VAL A 1 98 ? -19.604 -0.306 7.221 1.00 92.31 98 VAL A O 1
ATOM 787 N N . ASP A 1 99 ? -18.164 -0.950 8.820 1.00 94.81 99 ASP A N 1
ATOM 788 C CA . ASP A 1 99 ? -18.368 0.194 9.709 1.00 94.81 99 ASP A CA 1
ATOM 789 C C . ASP A 1 99 ? -17.048 0.965 9.835 1.00 94.81 99 ASP A C 1
ATOM 791 O O . ASP A 1 99 ? -16.090 0.463 10.426 1.00 94.81 99 ASP A O 1
ATOM 795 N N . ILE A 1 100 ? -16.955 2.162 9.242 1.00 95.94 100 ILE A N 1
ATOM 796 C CA . ILE A 1 100 ? -15.768 3.013 9.405 1.00 95.94 100 ILE A CA 1
ATOM 797 C C . ILE A 1 100 ? -15.897 3.755 10.734 1.00 95.94 100 ILE A C 1
ATOM 799 O O . ILE A 1 100 ? -16.611 4.748 10.841 1.00 95.94 100 ILE A O 1
ATOM 803 N N . VAL A 1 101 ? -15.182 3.272 11.747 1.00 97.00 101 VAL A N 1
ATOM 804 C CA . VAL A 1 101 ? -15.325 3.735 13.138 1.00 97.00 101 VAL A CA 1
ATOM 805 C C . VAL A 1 101 ? -14.341 4.837 13.514 1.00 97.00 101 VAL A C 1
ATOM 807 O O . VAL A 1 101 ? -14.493 5.472 14.557 1.00 97.00 101 VAL A O 1
ATOM 810 N N . TYR A 1 102 ? -13.307 5.046 12.699 1.00 97.50 102 TYR A N 1
ATOM 811 C CA . TYR A 1 102 ? -12.266 6.027 12.968 1.00 97.50 102 TYR A CA 1
ATOM 812 C C . TYR A 1 102 ? -11.583 6.516 11.688 1.00 97.50 102 TYR A C 1
ATOM 814 O O . TYR A 1 102 ? -11.440 5.770 10.717 1.00 97.50 102 TYR A O 1
ATOM 822 N N . GLY A 1 103 ? -11.131 7.768 11.730 1.00 95.31 103 GLY A N 1
ATOM 823 C CA . GLY A 1 103 ? -10.374 8.435 10.681 1.00 95.31 103 GLY A CA 1
ATOM 824 C C . GLY A 1 103 ? -10.954 9.810 10.406 1.00 95.31 103 GLY A C 1
ATOM 825 O O . GLY A 1 103 ? -11.961 9.923 9.715 1.00 95.31 103 GLY A O 1
ATOM 826 N N . GLN A 1 104 ? -10.299 10.863 10.896 1.00 96.12 104 GLN A N 1
ATOM 827 C CA . GLN A 1 104 ? -10.807 12.245 10.891 1.00 96.12 104 GLN A CA 1
ATOM 828 C C . GLN A 1 104 ? -11.042 12.821 9.483 1.00 96.12 104 GLN A C 1
ATOM 830 O O . GLN A 1 104 ? -11.632 13.884 9.333 1.00 96.12 104 GLN A O 1
ATOM 835 N N . THR A 1 105 ? -10.580 12.137 8.433 1.00 97.50 105 THR A N 1
ATOM 836 C CA . THR A 1 105 ? -10.934 12.468 7.042 1.00 97.50 105 THR A CA 1
ATOM 837 C C . THR A 1 105 ? -12.389 12.114 6.708 1.00 97.50 105 THR A C 1
ATOM 839 O O . THR A 1 105 ? -12.980 12.751 5.842 1.00 97.50 105 THR A O 1
ATOM 842 N N . LEU A 1 106 ? -12.951 11.092 7.360 1.00 95.75 106 LEU A N 1
ATOM 843 C CA . LEU A 1 106 ? -14.256 10.500 7.042 1.00 95.75 106 LEU A CA 1
ATOM 844 C C . LEU A 1 106 ? -15.240 10.515 8.222 1.00 95.75 106 LEU A C 1
ATOM 846 O O . LEU A 1 106 ? -16.445 10.458 7.995 1.00 95.75 106 LEU A O 1
ATOM 850 N N . VAL A 1 107 ? -14.745 10.556 9.462 1.00 97.00 107 VAL A N 1
ATOM 851 C CA . VAL A 1 107 ? -15.543 10.364 10.680 1.00 97.00 107 VAL A CA 1
ATOM 852 C C . VAL A 1 107 ? -15.207 11.440 11.709 1.00 97.00 107 VAL A C 1
ATOM 854 O O . VAL A 1 107 ? -14.037 11.664 12.018 1.00 97.00 107 VAL A O 1
ATOM 857 N N . ASP A 1 108 ? -16.233 12.040 12.313 1.00 96.94 108 ASP A N 1
ATOM 858 C CA . ASP A 1 108 ? -16.110 13.054 13.371 1.00 96.94 108 ASP A CA 1
ATOM 859 C C . ASP A 1 108 ? -15.777 12.430 14.746 1.00 96.94 108 ASP A C 1
ATOM 861 O O . ASP A 1 108 ? -16.424 12.707 15.756 1.00 96.94 108 ASP A O 1
ATOM 865 N N . VAL A 1 109 ? -14.767 11.556 14.796 1.00 96.00 109 VAL A N 1
ATOM 866 C CA . VAL A 1 109 ? -14.285 10.896 16.019 1.00 96.00 109 VAL A CA 1
ATOM 867 C C . VAL A 1 109 ? -12.862 11.347 16.312 1.00 96.00 109 VAL A C 1
ATOM 869 O O . VAL A 1 109 ? -11.959 11.228 15.485 1.00 96.00 109 VAL A O 1
ATOM 872 N N . TRP A 1 110 ? -12.669 11.851 17.525 1.00 95.81 110 TRP A N 1
ATOM 873 C CA . TRP A 1 110 ? -11.383 12.277 18.059 1.00 95.81 110 TRP A CA 1
ATOM 874 C C . TRP A 1 110 ? -11.007 11.354 19.211 1.00 95.81 110 TRP A C 1
ATOM 876 O O . TRP A 1 110 ? -11.891 10.822 19.882 1.00 95.81 110 TRP A O 1
ATOM 886 N N . TRP A 1 111 ? -9.708 11.162 19.426 1.00 94.69 111 TRP A N 1
ATOM 887 C CA . TRP A 1 111 ? -9.219 10.393 20.561 1.00 94.69 111 TRP A CA 1
ATOM 888 C C . TRP A 1 111 ? -8.192 11.185 21.361 1.00 94.69 111 TRP A C 1
ATOM 890 O O . TRP A 1 111 ? -7.415 11.967 20.810 1.00 94.69 111 TRP A O 1
ATOM 900 N N . ASP A 1 112 ? -8.216 10.963 22.664 1.00 91.81 112 ASP A N 1
ATOM 901 C CA . ASP A 1 112 ? -7.320 11.527 23.663 1.00 91.81 112 ASP A CA 1
ATOM 902 C C . ASP A 1 112 ? -7.305 10.602 24.896 1.00 91.81 112 ASP A C 1
ATOM 904 O O . ASP A 1 112 ? -7.770 9.460 24.840 1.00 91.81 112 ASP A O 1
ATOM 908 N N . ASP A 1 113 ? -6.737 11.067 26.008 1.00 87.25 113 ASP A N 1
ATOM 909 C CA . ASP A 1 113 ? -6.650 10.280 27.242 1.00 87.25 113 ASP A CA 1
ATOM 910 C C . ASP A 1 113 ? -8.026 10.021 27.898 1.00 87.25 113 ASP A C 1
ATOM 912 O O . ASP A 1 113 ? -8.173 9.056 28.650 1.00 87.25 113 ASP A O 1
ATOM 916 N N . GLU A 1 114 ? -9.038 10.855 27.627 1.00 92.12 114 GLU A N 1
ATOM 917 C CA . GLU A 1 114 ? -10.405 10.711 28.154 1.00 92.12 114 GLU A CA 1
ATOM 918 C C . GLU A 1 114 ? -11.301 9.903 27.201 1.00 92.12 114 GLU A C 1
ATOM 920 O O . GLU A 1 114 ? -12.175 9.152 27.642 1.00 92.12 114 GLU A O 1
ATOM 925 N N . ASN A 1 115 ? -11.053 10.026 25.897 1.00 92.25 115 ASN A N 1
ATOM 926 C CA . ASN A 1 115 ? -11.764 9.374 24.807 1.00 92.25 115 ASN A CA 1
ATOM 927 C C . ASN A 1 115 ? -10.794 8.437 24.076 1.00 92.25 115 ASN A C 1
ATOM 929 O O . ASN A 1 115 ? -10.183 8.832 23.082 1.00 92.25 115 ASN A O 1
ATOM 933 N N . PRO A 1 116 ? -10.608 7.195 24.550 1.00 93.75 116 PRO A N 1
ATOM 934 C CA . PRO A 1 116 ? -9.639 6.294 23.950 1.00 93.75 116 PRO A CA 1
ATOM 935 C C . PRO A 1 116 ? -10.021 5.954 22.508 1.00 93.75 116 PRO A C 1
ATOM 937 O O . PRO A 1 116 ? -11.198 5.809 22.173 1.00 93.75 116 PRO A O 1
ATOM 940 N N . MET A 1 117 ? -9.002 5.754 21.670 1.00 96.12 117 MET A N 1
ATOM 941 C CA . MET A 1 117 ? -9.180 5.293 20.294 1.00 96.12 117 MET A CA 1
ATOM 942 C C . MET A 1 117 ? -10.030 4.005 20.266 1.00 96.12 117 MET A C 1
ATOM 944 O O . MET A 1 117 ? -9.772 3.095 21.067 1.00 96.12 117 MET A O 1
ATOM 948 N N . PRO A 1 118 ? -11.038 3.914 19.377 1.00 96.75 118 PRO A N 1
ATOM 949 C CA . PRO A 1 118 ? -11.927 2.761 19.324 1.00 96.75 118 PRO A CA 1
ATOM 950 C C . PRO A 1 118 ? -11.177 1.492 18.910 1.00 96.75 118 PRO A C 1
ATOM 952 O O . PRO A 1 118 ? -10.236 1.538 18.121 1.00 96.75 118 PRO A O 1
ATOM 955 N N . GLU A 1 119 ? -11.636 0.346 19.412 1.00 97.00 119 GLU A N 1
ATOM 956 C CA . GLU A 1 119 ? -11.170 -0.964 18.946 1.00 97.00 119 GLU A CA 1
ATOM 957 C C . GLU A 1 119 ? -11.657 -1.222 17.509 1.00 97.00 119 GLU A C 1
ATOM 959 O O . GLU A 1 119 ? -12.786 -0.853 17.139 1.00 97.00 119 GLU A O 1
ATOM 964 N N . MET A 1 120 ? -10.797 -1.857 16.711 1.00 95.75 120 MET A N 1
ATOM 965 C CA . MET A 1 120 ? -10.980 -2.077 15.275 1.00 95.75 120 MET A CA 1
ATOM 966 C C . MET A 1 120 ? -10.570 -3.496 14.873 1.00 95.75 120 MET A C 1
ATOM 968 O O . MET A 1 120 ? -9.589 -4.054 15.373 1.00 95.75 120 MET A O 1
ATOM 972 N N . ASP A 1 121 ? -11.261 -4.051 13.886 1.00 94.19 121 ASP A N 1
ATOM 973 C CA . ASP A 1 121 ? -10.875 -5.319 13.269 1.00 94.19 121 ASP A CA 1
ATOM 974 C C . ASP A 1 121 ? -9.720 -5.103 12.286 1.00 94.19 121 ASP A C 1
ATOM 976 O O . ASP A 1 121 ? -8.762 -5.879 12.249 1.00 94.19 121 ASP A O 1
ATOM 980 N N . LEU A 1 122 ? -9.771 -3.998 11.538 1.00 94.94 122 LEU A N 1
ATOM 981 C CA . LEU A 1 122 ? -8.778 -3.631 10.536 1.00 94.94 122 LEU A CA 1
ATOM 982 C C . LEU A 1 122 ? -8.432 -2.142 10.621 1.00 94.94 122 LEU A C 1
ATOM 984 O O . LEU A 1 122 ? -9.303 -1.286 10.496 1.00 94.94 122 LEU A O 1
ATOM 988 N N . ALA A 1 123 ? -7.146 -1.826 10.739 1.00 97.56 123 ALA A N 1
ATOM 989 C CA . ALA A 1 123 ? -6.631 -0.479 10.519 1.00 97.56 123 ALA A CA 1
ATOM 990 C C . ALA A 1 123 ? -5.988 -0.382 9.130 1.00 97.56 123 ALA A C 1
ATOM 992 O O . ALA A 1 123 ? -4.948 -0.996 8.874 1.00 97.56 123 ALA A O 1
ATOM 993 N N . LEU A 1 124 ? -6.596 0.404 8.242 1.00 97.94 124 LEU A N 1
ATOM 994 C CA . LEU A 1 124 ? -6.016 0.831 6.972 1.00 97.94 124 LEU A CA 1
ATOM 995 C C . LEU A 1 124 ? -5.135 2.052 7.233 1.00 97.94 124 LEU A C 1
ATOM 997 O O . LEU A 1 124 ? -5.641 3.152 7.453 1.00 97.94 124 LEU A O 1
ATOM 1001 N N . VAL A 1 125 ? -3.818 1.862 7.230 1.00 98.56 125 VAL A N 1
ATOM 1002 C CA . VAL A 1 125 ? -2.869 2.928 7.563 1.00 98.56 125 VAL A CA 1
ATOM 1003 C C . VAL A 1 125 ? -2.180 3.408 6.297 1.00 98.56 125 VAL A C 1
ATOM 1005 O O . VAL A 1 125 ? -1.371 2.685 5.713 1.00 98.56 125 VAL A O 1
ATOM 1008 N N . GLU A 1 126 ? -2.509 4.626 5.879 1.00 98.62 126 GLU A N 1
ATOM 1009 C CA . GLU A 1 126 ? -1.916 5.298 4.732 1.00 98.62 126 GLU A CA 1
ATOM 1010 C C . GLU A 1 126 ? -0.714 6.151 5.154 1.00 98.62 126 GLU A C 1
ATOM 1012 O O . GLU A 1 126 ? -0.731 6.845 6.173 1.00 98.62 126 GLU A O 1
ATOM 1017 N N . GLY A 1 127 ? 0.320 6.158 4.315 1.00 98.44 127 GLY A N 1
ATOM 1018 C CA . GLY A 1 127 ? 1.464 7.043 4.487 1.00 98.44 127 GLY A CA 1
ATOM 1019 C C . GLY A 1 127 ? 2.613 6.435 5.285 1.00 98.44 127 GLY A C 1
ATOM 1020 O O . GLY A 1 127 ? 2.472 5.472 6.032 1.00 98.44 127 GLY A O 1
ATOM 1021 N N . SER A 1 128 ? 3.800 7.002 5.085 1.00 98.44 128 SER A N 1
ATOM 1022 C CA . SER A 1 128 ? 4.972 6.678 5.908 1.00 98.44 128 SER A CA 1
ATOM 1023 C C . SER A 1 128 ? 4.922 7.419 7.247 1.00 98.44 128 SER A C 1
ATOM 1025 O O . SER A 1 128 ? 4.105 8.318 7.431 1.00 98.44 128 SER A O 1
ATOM 1027 N N . VAL A 1 129 ? 5.836 7.103 8.161 1.00 98.69 129 VAL A 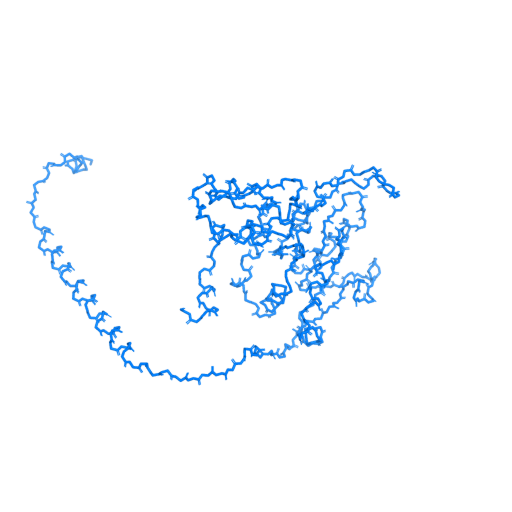N 1
ATOM 1028 C CA . VAL A 1 129 ? 5.908 7.737 9.483 1.00 98.69 129 VAL A CA 1
ATOM 1029 C C . VAL A 1 129 ? 7.107 8.668 9.551 1.00 98.69 129 VAL A C 1
ATOM 1031 O O . VAL A 1 129 ? 8.237 8.230 9.325 1.00 98.69 129 VAL A O 1
ATOM 1034 N N . CYS A 1 130 ? 6.870 9.937 9.885 1.00 98.75 130 CYS A N 1
ATOM 1035 C CA . CYS A 1 130 ? 7.925 10.893 10.210 1.00 98.75 130 CYS A CA 1
ATOM 1036 C C . CYS A 1 130 ? 8.491 10.586 11.604 1.00 98.75 130 CYS A C 1
ATOM 1038 O O . CYS A 1 130 ? 7.770 10.658 12.595 1.00 98.75 130 CYS A O 1
ATOM 1040 N N . LEU A 1 131 ? 9.788 10.292 11.707 1.00 98.75 131 LEU A N 1
ATOM 1041 C CA . LEU A 1 131 ? 10.423 9.983 12.996 1.00 98.75 131 LEU A CA 1
ATOM 1042 C C . LEU A 1 131 ? 10.572 11.202 13.917 1.00 98.75 131 LEU A C 1
ATOM 1044 O O . LEU A 1 131 ? 10.872 11.037 15.094 1.00 98.75 131 LEU A O 1
ATOM 1048 N N . GLN A 1 132 ? 10.416 12.417 13.387 1.00 98.75 132 GLN A N 1
ATOM 1049 C CA . GLN A 1 132 ? 10.520 13.665 14.153 1.00 98.75 132 GLN A CA 1
ATOM 1050 C C . GLN A 1 132 ? 9.161 14.250 14.563 1.00 98.75 132 GLN A C 1
ATOM 1052 O O . GLN A 1 132 ? 9.130 15.335 15.155 1.00 98.75 132 GLN A O 1
ATOM 1057 N N . ASP A 1 133 ? 8.064 13.558 14.239 1.00 98.69 133 ASP A N 1
ATOM 1058 C CA . ASP A 1 133 ? 6.709 13.935 14.627 1.00 98.69 133 ASP A CA 1
ATOM 1059 C C . ASP A 1 133 ? 6.160 12.979 15.697 1.00 98.69 133 ASP A C 1
ATOM 1061 O O . ASP A 1 133 ? 5.858 11.814 15.434 1.00 98.69 133 ASP A O 1
ATOM 1065 N N . GLU A 1 134 ? 6.038 13.486 16.924 1.00 98.38 134 GLU A N 1
ATOM 1066 C CA . GLU A 1 134 ? 5.629 12.689 18.088 1.00 98.38 134 GLU A CA 1
ATOM 1067 C C . GLU A 1 134 ? 4.190 12.181 17.964 1.00 98.38 134 GLU A C 1
ATOM 1069 O O . GLU A 1 134 ? 3.900 11.057 18.371 1.00 98.38 134 GLU A O 1
ATOM 1074 N N . HIS A 1 135 ? 3.295 12.975 17.366 1.00 97.94 135 HIS A N 1
ATOM 1075 C CA . HIS A 1 135 ? 1.904 12.570 17.186 1.00 97.94 135 HIS A CA 1
ATOM 1076 C C . HIS A 1 135 ? 1.793 11.380 16.227 1.00 97.94 135 HIS A C 1
ATOM 1078 O O . HIS A 1 135 ? 1.194 10.377 16.602 1.00 97.94 135 HIS A O 1
ATOM 1084 N N . SER A 1 136 ? 2.463 11.425 15.066 1.00 98.44 136 SER A N 1
ATOM 1085 C CA . SER A 1 136 ? 2.515 10.294 14.122 1.00 98.44 136 SER A CA 1
ATOM 1086 C C . SER A 1 136 ? 3.026 9.004 14.776 1.00 98.44 136 SER A C 1
ATOM 1088 O O . SER A 1 136 ? 2.495 7.917 14.540 1.00 98.44 136 SER A O 1
ATOM 1090 N N . LEU A 1 137 ? 4.068 9.102 15.610 1.00 98.56 137 LEU A N 1
ATOM 1091 C CA . LEU A 1 137 ? 4.617 7.950 16.330 1.00 98.56 137 LEU A CA 1
ATOM 1092 C C . LEU A 1 137 ? 3.653 7.419 17.395 1.00 98.56 137 LEU A C 1
ATOM 1094 O O . LEU A 1 137 ? 3.559 6.203 17.582 1.00 98.56 137 LEU A O 1
ATOM 1098 N N . HIS A 1 138 ? 2.981 8.316 18.117 1.00 98.00 138 HIS A N 1
ATOM 1099 C CA . HIS A 1 138 ? 2.010 7.962 19.144 1.00 98.00 138 HIS A CA 1
ATOM 1100 C C . HIS A 1 138 ? 0.783 7.284 18.532 1.00 98.00 138 HIS A C 1
ATOM 1102 O O . HIS A 1 138 ? 0.413 6.195 18.965 1.00 98.00 138 HIS A O 1
ATOM 1108 N N . GLU A 1 139 ? 0.228 7.867 17.472 1.00 98.00 139 GLU A N 1
ATOM 1109 C CA . GLU A 1 139 ? -0.933 7.344 16.758 1.00 98.00 139 GLU A CA 1
ATOM 1110 C C . GLU A 1 139 ? -0.663 5.961 16.160 1.00 98.00 139 GLU A C 1
ATOM 1112 O O . GLU A 1 139 ? -1.446 5.040 16.386 1.00 98.00 139 GLU A O 1
ATOM 1117 N N . LEU A 1 140 ? 0.489 5.753 15.507 1.00 98.38 140 LEU A N 1
ATOM 1118 C CA . LEU A 1 140 ? 0.845 4.434 14.974 1.00 98.38 140 LEU A CA 1
ATOM 1119 C C . LEU A 1 140 ? 0.998 3.367 16.071 1.00 98.38 140 LEU A C 1
ATOM 1121 O O . LEU A 1 140 ? 0.640 2.200 15.886 1.00 98.38 140 LEU A O 1
ATOM 1125 N N . LYS A 1 141 ? 1.564 3.733 17.223 1.00 98.12 141 LYS A N 1
ATOM 1126 C CA . LYS A 1 141 ? 1.707 2.793 18.342 1.00 98.12 141 LYS A CA 1
ATOM 1127 C C . LYS A 1 141 ? 0.363 2.488 18.986 1.00 98.12 141 LYS A C 1
ATOM 1129 O O . LYS A 1 141 ? 0.160 1.349 19.399 1.00 98.12 141 LYS A O 1
ATOM 1134 N N . GLU A 1 142 ? -0.523 3.473 19.084 1.00 97.62 142 GLU A N 1
ATOM 1135 C CA . GLU A 1 142 ? -1.838 3.294 19.689 1.00 97.62 142 GLU A CA 1
ATOM 1136 C C . GLU A 1 142 ? -2.763 2.482 18.783 1.00 97.62 142 GLU A C 1
ATOM 1138 O O . GLU A 1 142 ? -3.290 1.465 19.233 1.00 97.62 142 GLU A O 1
ATOM 1143 N N . LEU A 1 143 ? -2.842 2.801 17.485 1.00 97.25 143 LEU A N 1
ATOM 1144 C CA . LEU A 1 143 ? -3.651 2.022 16.540 1.00 97.25 143 LEU A CA 1
ATOM 1145 C C . LEU A 1 143 ? -3.226 0.555 16.510 1.00 97.25 143 LEU A C 1
ATOM 1147 O O . LEU A 1 143 ? -4.068 -0.330 16.403 1.00 97.25 143 LEU A O 1
ATOM 1151 N N . ARG A 1 144 ? -1.928 0.257 16.673 1.00 98.00 144 ARG A N 1
ATOM 1152 C CA . ARG A 1 144 ? -1.451 -1.132 16.707 1.00 98.00 144 ARG A CA 1
ATOM 1153 C C . ARG A 1 144 ? -1.974 -1.893 17.928 1.00 98.00 144 ARG A C 1
ATOM 1155 O O . ARG A 1 144 ? -2.151 -3.104 17.828 1.00 98.00 144 ARG A O 1
ATOM 1162 N N . LYS A 1 145 ? -2.203 -1.225 19.062 1.00 97.75 145 LYS A N 1
ATOM 1163 C CA . LYS A 1 145 ? -2.804 -1.849 20.255 1.00 97.75 145 LYS A CA 1
ATOM 1164 C C . LYS A 1 145 ? -4.307 -2.072 20.087 1.00 97.75 145 LYS A C 1
ATOM 1166 O O . LYS A 1 145 ? -4.821 -3.015 20.673 1.00 97.75 145 LYS A O 1
ATOM 1171 N N . LYS A 1 146 ? -4.971 -1.199 19.323 1.00 97.56 146 LYS A N 1
ATOM 1172 C CA . LYS A 1 146 ? -6.430 -1.149 19.132 1.00 97.56 146 LYS A CA 1
ATOM 1173 C C . LYS A 1 146 ? -6.950 -1.933 17.929 1.00 97.56 146 LYS A C 1
ATOM 1175 O O . LYS A 1 146 ? -8.141 -2.206 17.837 1.00 97.56 146 LYS A O 1
ATOM 1180 N N . ALA A 1 147 ? -6.078 -2.253 16.977 1.00 97.56 147 ALA A N 1
ATOM 1181 C CA . ALA A 1 147 ? -6.438 -2.974 15.766 1.00 97.56 147 ALA A CA 1
ATOM 1182 C C . ALA A 1 147 ? -6.023 -4.445 15.845 1.00 97.56 147 ALA A C 1
ATOM 1184 O O . ALA A 1 147 ? -4.855 -4.753 16.121 1.00 97.56 147 ALA A O 1
ATOM 1185 N N . THR A 1 148 ? -6.945 -5.348 15.509 1.00 95.12 148 THR A N 1
ATOM 1186 C CA . THR A 1 148 ? -6.641 -6.778 15.340 1.00 95.12 148 THR A CA 1
ATOM 1187 C C . THR A 1 148 ? -5.666 -6.981 14.179 1.00 95.12 148 THR A C 1
ATOM 1189 O O . THR A 1 148 ? -4.602 -7.578 14.359 1.00 95.12 148 THR A O 1
ATOM 1192 N N . TYR A 1 149 ? -5.963 -6.390 13.018 1.00 94.31 149 TYR A N 1
ATOM 1193 C CA . TYR A 1 149 ? -5.082 -6.383 11.852 1.00 94.31 149 TYR A CA 1
ATOM 1194 C C . TYR A 1 149 ? -4.647 -4.966 11.478 1.00 94.31 149 TYR A C 1
ATOM 1196 O O . TYR A 1 149 ? -5.463 -4.049 11.411 1.00 94.31 149 TYR A O 1
ATOM 1204 N N . VAL A 1 150 ? -3.359 -4.789 11.176 1.00 97.62 150 VAL A N 1
ATOM 1205 C CA . VAL A 1 150 ? -2.837 -3.548 10.584 1.00 97.62 150 VAL A CA 1
ATOM 1206 C C . VAL A 1 150 ? -2.451 -3.803 9.138 1.00 97.62 150 VAL A C 1
ATOM 1208 O O . VAL A 1 150 ? -1.581 -4.633 8.852 1.00 97.62 150 VAL A O 1
ATOM 1211 N N . ALA A 1 151 ? -3.077 -3.046 8.242 1.00 97.25 151 ALA A N 1
ATOM 1212 C CA . ALA A 1 151 ? -2.779 -3.039 6.827 1.00 97.25 151 ALA A CA 1
ATOM 1213 C C . ALA A 1 151 ? -1.948 -1.817 6.450 1.00 97.25 151 ALA A C 1
ATOM 1215 O O . ALA A 1 151 ? -2.383 -0.677 6.623 1.00 97.25 151 ALA A O 1
ATOM 1216 N N . ALA A 1 152 ? -0.774 -2.052 5.866 1.00 97.88 152 ALA A N 1
ATOM 1217 C CA . ALA A 1 152 ? -0.058 -1.001 5.161 1.00 97.88 152 ALA A CA 1
ATOM 1218 C C . ALA A 1 152 ? -0.822 -0.662 3.875 1.00 97.88 152 ALA A C 1
ATOM 1220 O O . ALA A 1 152 ? -0.786 -1.420 2.899 1.00 97.88 152 ALA A O 1
ATOM 1221 N N . PHE A 1 153 ? -1.530 0.463 3.897 1.00 98.06 153 PHE A N 1
ATOM 1222 C CA . PHE A 1 153 ? -2.387 0.909 2.814 1.00 98.06 153 PHE A CA 1
ATOM 1223 C C . PHE A 1 153 ? -1.592 1.830 1.882 1.00 98.06 153 PHE A C 1
ATOM 1225 O O . PHE A 1 153 ? -1.190 2.931 2.255 1.00 98.06 153 PHE A O 1
ATOM 1232 N N . GLY A 1 154 ? -1.276 1.331 0.686 1.00 97.69 154 GLY A N 1
ATOM 1233 C CA . GLY A 1 154 ? -0.427 2.028 -0.272 1.00 97.69 154 GLY A CA 1
ATOM 1234 C C . GLY A 1 154 ? 1.075 1.825 -0.046 1.00 97.69 154 GLY A C 1
ATOM 1235 O O . GLY A 1 154 ? 1.564 1.320 0.971 1.00 97.69 154 GLY A O 1
ATOM 1236 N N . SER A 1 155 ? 1.865 2.226 -1.045 1.00 97.56 155 SER A N 1
ATOM 1237 C CA . SER A 1 155 ? 3.321 2.020 -1.037 1.00 97.56 155 SER A CA 1
ATOM 1238 C C . SER A 1 155 ? 4.021 2.877 0.015 1.00 97.56 155 SER A C 1
ATOM 1240 O O . SER A 1 155 ? 5.037 2.461 0.560 1.00 97.56 155 SER A O 1
ATOM 1242 N N . CYS A 1 156 ? 3.503 4.064 0.341 1.00 98.19 156 CYS A N 1
ATOM 1243 C CA . CYS A 1 156 ? 4.105 4.915 1.372 1.00 98.19 156 CYS A CA 1
ATOM 1244 C C . CYS A 1 156 ? 4.148 4.195 2.726 1.00 98.19 156 CYS A C 1
ATOM 1246 O O . CYS A 1 156 ? 5.207 4.120 3.346 1.00 98.19 156 CYS A O 1
ATOM 1248 N N . ALA A 1 157 ? 3.036 3.575 3.120 1.00 98.06 157 ALA A N 1
ATOM 1249 C CA . ALA A 1 157 ? 2.949 2.771 4.330 1.00 98.06 157 ALA A CA 1
ATOM 1250 C C . ALA A 1 157 ? 3.799 1.495 4.247 1.00 98.06 157 ALA A C 1
ATOM 1252 O O . ALA A 1 157 ? 4.538 1.170 5.178 1.00 98.06 157 ALA A O 1
ATOM 1253 N N . LYS A 1 158 ? 3.742 0.791 3.109 1.00 96.81 158 LYS A N 1
ATOM 1254 C CA . LYS A 1 158 ? 4.425 -0.499 2.926 1.00 96.81 158 LYS A CA 1
ATOM 1255 C C . LYS A 1 158 ? 5.945 -0.358 2.864 1.00 96.81 158 LYS A C 1
ATOM 1257 O O . LYS A 1 158 ? 6.664 -1.150 3.461 1.00 96.81 158 LYS A O 1
ATOM 1262 N N . ASN A 1 159 ? 6.462 0.590 2.084 1.00 94.69 159 ASN A N 1
ATOM 1263 C CA . ASN A 1 159 ? 7.897 0.710 1.808 1.00 94.69 159 ASN A CA 1
ATOM 1264 C C . ASN A 1 159 ? 8.468 2.133 1.800 1.00 94.69 159 ASN A C 1
ATOM 1266 O O . ASN A 1 159 ? 9.648 2.312 1.476 1.00 94.69 159 ASN A O 1
ATOM 1270 N N . GLY A 1 160 ? 7.683 3.140 2.170 1.00 96.31 160 GLY A N 1
ATOM 1271 C CA . GLY A 1 160 ? 8.073 4.548 2.146 1.00 96.31 160 GLY A CA 1
ATOM 1272 C C . GLY A 1 160 ? 7.856 5.223 0.792 1.00 96.31 160 GLY A C 1
ATOM 1273 O O . GLY A 1 160 ? 7.699 6.437 0.745 1.00 96.31 160 GLY A O 1
ATOM 1274 N N . CYS A 1 161 ? 7.786 4.481 -0.321 1.00 97.56 161 CYS A N 1
ATOM 1275 C CA . CYS A 1 161 ? 7.599 5.062 -1.654 1.00 97.56 161 CYS A CA 1
ATOM 1276 C C . CYS A 1 161 ? 8.530 6.278 -1.885 1.00 97.56 161 CYS A C 1
ATOM 1278 O O . CYS A 1 161 ? 9.726 6.240 -1.580 1.00 97.56 161 CYS A O 1
ATOM 1280 N N . PHE A 1 162 ? 7.981 7.383 -2.381 1.00 98.00 162 PHE A N 1
ATOM 1281 C CA . PHE A 1 162 ? 8.689 8.635 -2.610 1.00 98.00 162 PHE A CA 1
ATOM 1282 C C . PHE A 1 162 ? 9.181 9.358 -1.341 1.00 98.00 162 PHE A C 1
ATOM 1284 O O . PHE A 1 162 ? 10.105 10.163 -1.446 1.00 98.00 162 PHE A O 1
ATOM 1291 N N . THR A 1 163 ? 8.684 9.048 -0.136 1.00 98.38 163 THR A N 1
ATOM 1292 C CA . THR A 1 163 ? 9.192 9.669 1.103 1.00 98.38 163 THR A CA 1
ATOM 1293 C C . THR A 1 163 ? 10.569 9.127 1.480 1.00 98.38 163 THR A C 1
ATOM 1295 O O . THR A 1 163 ? 11.303 9.759 2.233 1.00 98.38 163 THR A O 1
ATOM 1298 N N . ARG A 1 164 ? 11.016 8.038 0.834 1.00 97.69 164 ARG A N 1
ATOM 1299 C CA . ARG A 1 164 ? 12.422 7.598 0.851 1.00 97.69 164 ARG A CA 1
ATOM 1300 C C . ARG A 1 164 ? 13.402 8.645 0.311 1.00 97.69 164 ARG A C 1
ATOM 1302 O O . ARG A 1 164 ? 14.604 8.472 0.490 1.00 97.69 164 ARG A O 1
ATOM 1309 N N . PHE A 1 165 ? 12.921 9.678 -0.382 1.00 98.12 165 PHE A N 1
ATOM 1310 C CA . PHE A 1 165 ? 13.741 10.795 -0.856 1.00 98.12 165 PHE A CA 1
ATOM 1311 C C . PHE A 1 165 ? 13.722 12.010 0.080 1.00 98.12 165 PHE A C 1
ATOM 1313 O O . PHE A 1 165 ? 14.477 12.956 -0.157 1.00 98.12 165 PHE A O 1
ATOM 1320 N N . SER A 1 166 ? 12.882 12.004 1.119 1.00 98.50 166 SER A N 1
ATOM 1321 C CA . SER A 1 166 ? 12.838 13.070 2.118 1.00 98.50 166 SER A CA 1
ATOM 1322 C C . SER A 1 166 ? 14.185 13.203 2.827 1.00 98.50 166 SER A C 1
ATOM 1324 O O . SER A 1 166 ? 14.858 12.213 3.112 1.00 98.50 166 SER A O 1
ATOM 1326 N N . ARG A 1 167 ? 14.591 14.455 3.066 1.00 98.56 167 ARG A N 1
ATOM 1327 C CA . ARG A 1 167 ? 15.887 14.806 3.674 1.00 98.56 167 ARG A CA 1
ATOM 1328 C C . ARG A 1 167 ? 15.850 16.087 4.520 1.00 98.56 167 ARG A C 1
ATOM 1330 O O . ARG A 1 167 ? 16.885 16.697 4.760 1.00 98.56 167 ARG A O 1
ATOM 1337 N N . GLY A 1 168 ? 14.654 16.531 4.905 1.00 98.44 168 GLY A N 1
ATOM 1338 C CA . GLY A 1 168 ? 14.465 17.725 5.729 1.00 98.44 168 GLY A CA 1
ATOM 1339 C C . GLY A 1 168 ? 14.885 19.030 5.052 1.00 98.44 168 GLY A C 1
ATOM 1340 O O . GLY A 1 168 ? 14.983 19.131 3.827 1.00 98.44 168 GLY A O 1
ATOM 1341 N N . GLY A 1 169 ? 15.082 20.061 5.873 1.00 98.38 169 GLY A N 1
ATOM 1342 C CA . GLY A 1 169 ? 15.527 21.391 5.449 1.00 98.38 169 GLY A CA 1
ATOM 1343 C C . GLY A 1 169 ? 14.432 22.306 4.887 1.00 98.38 169 GLY A C 1
ATOM 1344 O O . GLY A 1 169 ? 14.713 23.468 4.597 1.00 98.38 169 GLY A O 1
ATOM 1345 N N . GLN A 1 170 ? 13.192 21.826 4.757 1.00 98.62 170 GLN A N 1
ATOM 1346 C CA . GLN A 1 170 ? 12.065 22.615 4.253 1.00 98.62 170 GLN A CA 1
ATOM 1347 C C . GLN A 1 170 ? 11.256 23.255 5.395 1.00 98.62 170 GLN A C 1
ATOM 1349 O O . GLN A 1 170 ? 10.974 22.626 6.410 1.00 98.62 170 GLN A O 1
ATOM 1354 N N . GLN A 1 171 ? 10.863 24.518 5.223 1.00 96.31 171 GLN A N 1
ATOM 1355 C CA . GLN A 1 171 ? 10.002 25.239 6.169 1.00 96.31 171 GLN A CA 1
ATOM 1356 C C . GLN A 1 171 ? 8.562 24.685 6.161 1.00 96.31 171 GLN A C 1
ATOM 1358 O O . GLN A 1 171 ? 8.107 24.164 5.147 1.00 96.31 171 GLN A O 1
ATOM 1363 N N . ALA A 1 172 ? 7.780 24.793 7.238 1.00 97.94 172 ALA A N 1
ATOM 1364 C CA . ALA A 1 172 ? 8.084 25.416 8.536 1.00 97.94 172 ALA A CA 1
ATOM 1365 C C . ALA A 1 172 ? 8.713 24.458 9.568 1.00 97.94 172 ALA A C 1
ATOM 1367 O O . ALA A 1 172 ? 8.980 24.858 10.698 1.00 97.94 172 ALA A O 1
ATOM 1368 N N . GLN A 1 173 ? 8.964 23.201 9.192 1.00 98.19 173 GLN A N 1
ATOM 1369 C CA . GLN A 1 173 ? 9.590 22.193 10.052 1.00 98.19 173 GLN A CA 1
ATOM 1370 C C . GLN A 1 173 ? 10.853 21.626 9.387 1.00 98.19 173 GLN A C 1
ATOM 1372 O O . GLN A 1 173 ? 10.841 20.486 8.922 1.00 98.19 173 GLN A O 1
ATOM 1377 N N . PRO A 1 174 ? 11.980 22.369 9.371 1.00 98.19 174 PRO A N 1
ATOM 1378 C CA . PRO A 1 174 ? 13.219 21.898 8.745 1.00 98.19 174 PRO A CA 1
ATOM 1379 C C . PRO A 1 174 ? 13.746 20.582 9.328 1.00 98.19 174 PRO A C 1
ATOM 1381 O O . PRO A 1 174 ? 14.500 19.880 8.660 1.00 98.19 174 PRO A O 1
ATOM 1384 N N . LYS A 1 175 ? 13.337 20.249 10.559 1.00 98.25 175 LYS A N 1
ATOM 1385 C CA . LYS A 1 175 ? 13.679 19.007 11.259 1.00 98.25 175 LYS A CA 1
ATOM 1386 C C . LYS A 1 175 ? 12.922 17.764 10.766 1.00 98.25 175 LYS A C 1
ATOM 1388 O O . LYS A 1 175 ? 13.339 16.666 11.107 1.00 98.25 175 LYS A O 1
ATOM 1393 N N . HIS A 1 176 ? 11.812 17.904 10.032 1.00 98.69 176 HIS A N 1
ATOM 1394 C CA . HIS A 1 176 ? 11.059 16.754 9.512 1.00 98.69 176 HIS A CA 1
ATOM 1395 C C . HIS A 1 176 ? 11.808 16.163 8.318 1.00 98.69 176 HIS A C 1
ATOM 1397 O O . HIS A 1 176 ? 11.663 16.605 7.179 1.00 98.69 176 HIS A O 1
ATOM 1403 N N . GLU A 1 177 ? 12.666 15.191 8.607 1.00 98.69 177 GLU A N 1
ATOM 1404 C CA . GLU A 1 177 ? 13.681 14.692 7.687 1.00 98.69 177 GLU A CA 1
ATOM 1405 C C . GLU A 1 177 ? 13.489 13.218 7.347 1.00 98.69 177 GLU A C 1
ATOM 1407 O O . GLU A 1 177 ? 13.608 12.837 6.183 1.00 98.69 177 GLU A O 1
ATOM 1412 N N . SER A 1 178 ? 13.196 12.391 8.347 1.00 98.69 178 SER A N 1
ATOM 1413 C CA . SER A 1 178 ? 13.295 10.939 8.233 1.00 98.69 178 SER A CA 1
ATOM 1414 C C . SER A 1 178 ? 11.917 10.302 8.205 1.00 98.69 178 SER A C 1
ATOM 1416 O O . SER A 1 178 ? 11.177 10.376 9.183 1.00 98.69 178 SER A O 1
ATOM 1418 N N . PHE A 1 179 ? 11.609 9.626 7.099 1.00 98.69 179 PHE A N 1
ATOM 1419 C CA . PHE A 1 179 ? 10.346 8.927 6.900 1.00 98.69 179 PHE A CA 1
ATOM 1420 C C . PHE A 1 179 ? 10.593 7.437 6.664 1.00 98.69 179 PHE A C 1
ATOM 1422 O O . PHE A 1 179 ? 11.420 7.055 5.827 1.00 98.69 179 PHE A O 1
ATOM 1429 N N . VAL A 1 180 ? 9.881 6.592 7.407 1.00 98.12 180 VAL A N 1
ATOM 1430 C CA . VAL A 1 180 ? 10.018 5.128 7.359 1.00 98.12 180 VAL A CA 1
ATOM 1431 C C . VAL A 1 180 ? 8.668 4.451 7.100 1.00 98.12 180 VAL A C 1
ATOM 1433 O O . VAL A 1 180 ? 7.630 5.018 7.445 1.00 98.12 180 VAL A O 1
ATOM 1436 N N . PRO A 1 181 ? 8.637 3.265 6.466 1.00 97.69 181 PRO A N 1
ATOM 1437 C CA . PRO A 1 181 ? 7.424 2.455 6.393 1.00 97.69 181 PRO A CA 1
ATOM 1438 C C . PRO A 1 181 ? 6.981 1.990 7.782 1.00 97.69 181 PRO A C 1
ATOM 1440 O O . PRO A 1 181 ? 7.768 1.959 8.728 1.00 97.69 181 PRO A O 1
ATOM 1443 N N . LEU A 1 182 ? 5.726 1.556 7.886 1.00 97.81 182 LEU A N 1
ATOM 1444 C CA . LEU A 1 182 ? 5.130 1.132 9.157 1.00 97.81 182 LEU A CA 1
ATOM 1445 C C . LEU A 1 182 ? 5.864 -0.059 9.781 1.00 97.81 182 LEU A C 1
ATOM 1447 O O . LEU A 1 182 ? 6.045 -0.106 10.996 1.00 97.81 182 LEU A O 1
ATOM 1451 N N . SER A 1 183 ? 6.322 -0.993 8.939 1.00 96.75 183 SER A N 1
ATOM 1452 C CA . SER A 1 183 ? 7.012 -2.223 9.346 1.00 96.75 183 SER A CA 1
ATOM 1453 C C . SER A 1 183 ? 8.310 -1.984 10.117 1.00 96.75 183 SER A C 1
ATOM 1455 O O . SER A 1 183 ? 8.773 -2.881 10.816 1.00 96.75 183 SER A O 1
ATOM 1457 N N . ASP A 1 184 ? 8.903 -0.792 9.996 1.00 97.12 184 ASP A N 1
ATOM 1458 C CA . ASP A 1 184 ? 10.118 -0.431 10.732 1.00 97.12 184 ASP A CA 1
ATOM 1459 C C . ASP A 1 184 ? 9.805 -0.092 12.207 1.00 97.12 184 ASP A C 1
ATOM 1461 O O . ASP A 1 184 ? 10.716 -0.054 13.034 1.00 97.12 184 ASP A O 1
ATOM 1465 N N . LEU A 1 185 ? 8.532 0.151 12.550 1.00 97.94 185 LEU A N 1
ATOM 1466 C CA . LEU A 1 185 ? 8.093 0.612 13.873 1.00 97.94 185 LEU A CA 1
ATOM 1467 C C . LEU A 1 185 ? 7.095 -0.330 14.557 1.00 97.94 185 LEU A C 1
ATOM 1469 O O . LEU A 1 185 ? 7.128 -0.463 15.781 1.00 97.94 185 LEU A O 1
ATOM 1473 N N . VAL A 1 186 ? 6.206 -0.971 13.795 1.00 97.81 186 VAL A N 1
ATOM 1474 C CA . VAL A 1 186 ? 5.175 -1.883 14.312 1.00 97.81 186 VAL A CA 1
ATOM 1475 C C . VAL A 1 186 ? 5.010 -3.106 13.414 1.00 97.81 186 VAL A C 1
ATOM 1477 O O . VAL A 1 186 ? 5.348 -3.085 12.232 1.00 97.81 186 VAL A O 1
ATOM 1480 N N . LYS A 1 187 ? 4.44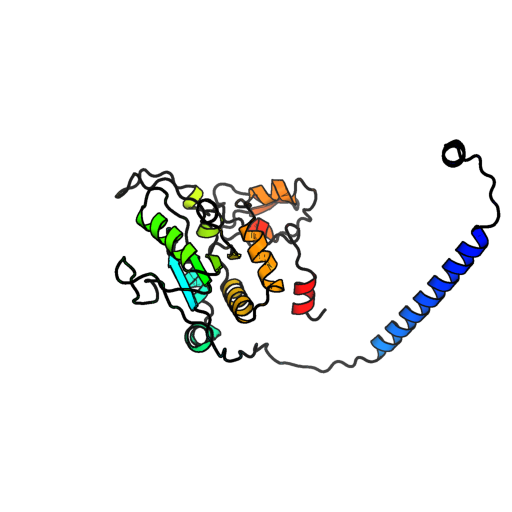0 -4.186 13.961 1.00 97.38 187 LYS A N 1
ATOM 1481 C CA . LYS A 1 187 ? 4.047 -5.351 13.162 1.00 97.38 187 LYS A CA 1
ATOM 1482 C C . LYS A 1 187 ? 2.909 -4.965 12.211 1.00 97.38 187 LYS A C 1
ATOM 1484 O O . LYS A 1 187 ? 1.851 -4.524 12.662 1.00 97.38 187 LYS A O 1
ATOM 1489 N N . VAL A 1 188 ? 3.133 -5.187 10.921 1.00 97.44 188 VAL A N 1
ATOM 1490 C CA . VAL A 1 188 ? 2.139 -5.067 9.848 1.00 97.44 188 VAL A CA 1
ATOM 1491 C C . VAL A 1 188 ? 1.688 -6.474 9.465 1.00 97.44 188 VAL A C 1
ATOM 1493 O O . VAL A 1 188 ? 2.535 -7.348 9.282 1.00 97.44 188 VAL A O 1
ATOM 1496 N N . ASP A 1 189 ? 0.379 -6.705 9.376 1.00 96.25 189 ASP A N 1
ATOM 1497 C CA . ASP A 1 189 ? -0.174 -8.038 9.100 1.00 96.25 189 ASP A CA 1
ATOM 1498 C C . ASP A 1 189 ? -0.432 -8.262 7.609 1.00 96.25 189 ASP A C 1
ATOM 1500 O O . ASP A 1 189 ? -0.206 -9.360 7.109 1.00 96.25 189 ASP A O 1
ATOM 1504 N N . LEU A 1 190 ? -0.860 -7.221 6.891 1.00 95.19 190 LEU A N 1
ATOM 1505 C CA . LEU A 1 190 ? -1.066 -7.253 5.445 1.00 95.19 190 LEU A CA 1
ATOM 1506 C C . LEU A 1 190 ? -0.610 -5.945 4.791 1.00 95.19 190 LEU A C 1
ATOM 1508 O O . LEU A 1 190 ? -0.506 -4.903 5.435 1.00 95.19 190 LEU A O 1
ATOM 1512 N N . ALA A 1 191 ? -0.326 -5.985 3.495 1.00 96.19 191 ALA A N 1
ATOM 1513 C CA . ALA A 1 191 ? 0.006 -4.799 2.724 1.00 96.19 191 ALA A CA 1
ATOM 1514 C C . ALA A 1 191 ?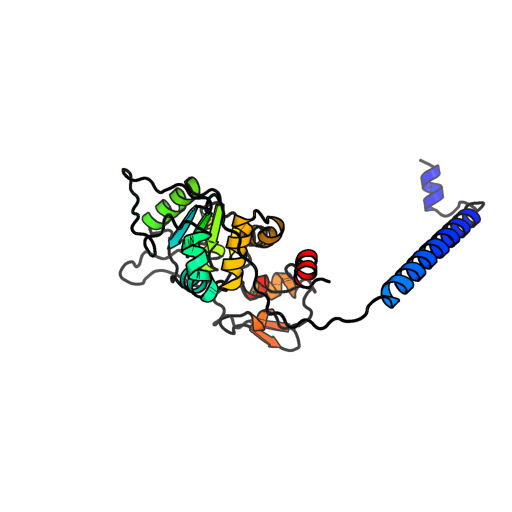 -0.765 -4.772 1.406 1.00 96.19 191 ALA A C 1
ATOM 1516 O O . ALA A 1 191 ? -0.840 -5.774 0.697 1.00 96.19 191 ALA A O 1
ATOM 1517 N N . ILE A 1 192 ? -1.278 -3.593 1.059 1.00 95.94 192 ILE A N 1
ATOM 1518 C CA . ILE A 1 192 ? -1.974 -3.323 -0.200 1.00 95.94 192 ILE A CA 1
ATOM 1519 C C . ILE A 1 192 ? -1.089 -2.354 -1.001 1.00 95.94 192 ILE A C 1
ATOM 1521 O O . ILE A 1 192 ? -1.234 -1.135 -0.884 1.00 95.94 192 ILE A O 1
ATOM 1525 N N . PRO A 1 193 ? -0.086 -2.855 -1.746 1.00 94.12 193 PRO A N 1
ATOM 1526 C CA . PRO A 1 193 ? 0.882 -2.002 -2.425 1.00 94.12 193 PRO A CA 1
ATOM 1527 C C . PRO A 1 193 ? 0.275 -1.295 -3.643 1.00 94.12 193 PRO A C 1
ATOM 1529 O O . PRO A 1 193 ? -0.506 -1.859 -4.403 1.00 94.12 193 PRO A O 1
ATOM 1532 N N . GLY A 1 194 ? 0.739 -0.074 -3.891 1.00 95.00 194 GLY A N 1
ATOM 1533 C CA . GLY A 1 194 ? 0.349 0.754 -5.035 1.00 95.00 194 GLY A CA 1
ATOM 1534 C C . GLY A 1 194 ? 0.635 2.231 -4.779 1.00 95.00 194 GLY A C 1
ATOM 1535 O O . GLY A 1 194 ? 0.986 2.605 -3.664 1.00 95.00 194 GLY A O 1
ATOM 1536 N N . CYS A 1 195 ? 0.602 3.067 -5.811 1.00 97.25 195 CYS A N 1
ATOM 1537 C CA . CYS A 1 195 ? 0.758 4.516 -5.656 1.00 97.25 195 CYS A CA 1
ATOM 1538 C C . CYS A 1 195 ? -0.166 5.251 -6.650 1.00 97.25 195 CYS A C 1
ATOM 1540 O O . CYS A 1 195 ? 0.346 5.820 -7.622 1.00 97.25 195 CYS A O 1
ATOM 1542 N N . PRO A 1 196 ? -1.499 5.199 -6.439 1.00 97.94 196 PRO A N 1
ATOM 1543 C CA . PRO A 1 196 ? -2.190 4.529 -5.320 1.00 97.94 196 PRO A CA 1
ATOM 1544 C C . PRO A 1 196 ? -2.388 3.015 -5.541 1.00 97.94 196 PRO A C 1
ATOM 1546 O O . PRO A 1 196 ? -2.093 2.491 -6.623 1.00 97.94 196 PRO A O 1
ATOM 1549 N N . ALA A 1 197 ? -2.802 2.284 -4.502 1.00 96.31 197 ALA A N 1
ATOM 1550 C CA . ALA A 1 197 ? -3.398 0.949 -4.672 1.00 96.31 197 ALA A CA 1
ATOM 1551 C C . ALA A 1 197 ? -4.620 1.039 -5.601 1.00 96.31 197 ALA A C 1
ATOM 1553 O O . ALA A 1 197 ? -5.280 2.069 -5.603 1.00 96.31 197 ALA A O 1
ATOM 1554 N N . SER A 1 198 ? -4.911 0.024 -6.420 1.00 96.69 198 SER A N 1
ATOM 1555 C CA . SER A 1 198 ? -6.054 0.105 -7.346 1.00 96.69 198 SER A CA 1
ATOM 1556 C C . SER A 1 198 ? -7.396 -0.039 -6.606 1.00 96.69 198 SER A C 1
ATOM 1558 O O . SER A 1 198 ? -7.442 -0.743 -5.593 1.00 96.69 198 SER A O 1
ATOM 1560 N N . PRO A 1 199 ? -8.492 0.565 -7.093 1.00 95.94 199 PRO A N 1
ATOM 1561 C CA . PRO A 1 199 ? -9.793 0.454 -6.432 1.00 95.94 199 PRO A CA 1
ATOM 1562 C C . PRO A 1 199 ? -10.219 -1.007 -6.229 1.00 95.94 199 PRO A C 1
ATOM 1564 O O . PRO A 1 199 ? -10.666 -1.394 -5.147 1.00 95.94 199 PRO A O 1
ATOM 1567 N N . GLU A 1 200 ? -9.965 -1.856 -7.227 1.00 94.00 200 GLU A N 1
ATOM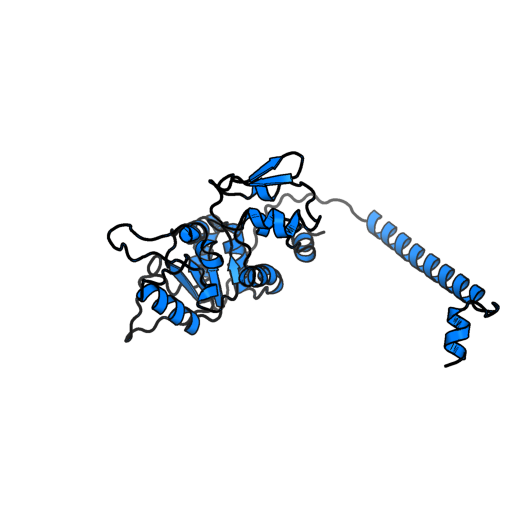 1568 C CA . GLU A 1 200 ? -10.377 -3.258 -7.239 1.00 94.00 200 GLU A CA 1
ATOM 1569 C C . GLU A 1 200 ? -9.601 -4.097 -6.224 1.00 94.00 200 GLU A C 1
ATOM 1571 O O . GLU A 1 200 ? -10.184 -4.968 -5.577 1.00 94.00 200 GLU A O 1
ATOM 1576 N N . ILE A 1 201 ? -8.289 -3.865 -6.061 1.00 94.25 201 ILE A N 1
ATOM 1577 C CA . ILE A 1 201 ? -7.511 -4.630 -5.077 1.00 94.25 201 ILE A CA 1
ATOM 1578 C C . ILE A 1 201 ? -7.919 -4.257 -3.653 1.00 94.25 201 ILE A C 1
ATOM 1580 O O . ILE A 1 201 ? -7.934 -5.126 -2.781 1.00 94.25 201 ILE A O 1
ATOM 1584 N N . ILE A 1 202 ? -8.304 -2.998 -3.430 1.00 93.38 202 ILE A N 1
ATOM 1585 C CA . ILE A 1 202 ? -8.823 -2.518 -2.148 1.00 93.38 202 ILE A CA 1
ATOM 1586 C C . ILE A 1 202 ? -10.151 -3.211 -1.844 1.00 93.38 202 ILE A C 1
ATOM 1588 O O . ILE A 1 202 ? -10.260 -3.879 -0.816 1.00 93.38 202 ILE A O 1
ATOM 1592 N N . ALA A 1 203 ? -11.119 -3.136 -2.764 1.00 90.62 203 ALA A N 1
ATOM 1593 C CA . ALA A 1 203 ? -12.430 -3.761 -2.601 1.00 90.62 203 ALA A CA 1
ATOM 1594 C C . ALA A 1 203 ? -12.316 -5.274 -2.368 1.00 90.62 203 ALA A C 1
ATOM 1596 O O . ALA A 1 203 ? -12.872 -5.795 -1.403 1.00 90.62 203 ALA A O 1
ATOM 1597 N N . LYS A 1 204 ? -11.520 -5.980 -3.182 1.00 91.75 204 LYS A N 1
ATOM 1598 C CA . LYS A 1 204 ? -11.307 -7.424 -3.012 1.00 91.75 204 LYS A CA 1
ATOM 1599 C C . LYS A 1 204 ? -10.644 -7.772 -1.683 1.00 91.75 204 LYS A C 1
ATOM 1601 O O . LYS A 1 204 ? -10.977 -8.799 -1.107 1.00 91.75 204 LYS A O 1
ATOM 1606 N N . THR A 1 205 ? -9.728 -6.940 -1.188 1.00 91.94 205 THR A N 1
ATOM 1607 C CA . THR A 1 205 ? -9.090 -7.164 0.119 1.00 91.94 205 THR A CA 1
ATOM 1608 C C . THR A 1 205 ? -10.099 -7.003 1.255 1.00 91.94 205 THR A C 1
ATOM 1610 O O . THR A 1 205 ? -10.130 -7.836 2.156 1.00 91.94 205 THR A O 1
ATOM 1613 N N . VAL A 1 206 ? -10.956 -5.978 1.197 1.00 87.75 206 VAL A N 1
ATOM 1614 C CA . VAL A 1 206 ? -12.015 -5.765 2.196 1.00 87.75 206 VAL A CA 1
ATOM 1615 C C . VAL A 1 206 ? -13.029 -6.910 2.172 1.00 87.75 206 VAL A C 1
ATOM 1617 O O . VAL A 1 206 ? -13.330 -7.473 3.219 1.00 87.75 206 VAL A O 1
ATOM 1620 N N . VAL A 1 207 ? -13.493 -7.320 0.987 1.00 88.38 207 VAL A N 1
ATOM 1621 C CA . VAL A 1 207 ? -14.415 -8.459 0.825 1.00 88.38 207 VAL A CA 1
ATOM 1622 C C . VAL A 1 207 ? -13.790 -9.765 1.316 1.00 88.38 207 VAL A C 1
ATOM 1624 O O . VAL A 1 207 ? -14.434 -10.519 2.040 1.00 88.38 207 VAL A O 1
ATOM 1627 N N . ALA A 1 208 ? -12.529 -10.032 0.973 1.00 90.25 208 ALA A N 1
ATOM 1628 C CA . ALA A 1 208 ? -11.829 -11.219 1.452 1.00 90.25 208 ALA A CA 1
ATOM 1629 C C . ALA A 1 208 ? -11.693 -11.222 2.981 1.00 90.25 208 ALA A C 1
ATOM 1631 O O . ALA A 1 208 ? -11.841 -12.269 3.603 1.00 90.25 208 ALA A O 1
ATOM 1632 N N . LEU A 1 209 ? -11.475 -10.056 3.596 1.00 86.38 209 LEU A N 1
ATOM 1633 C CA . LEU A 1 209 ? -11.415 -9.928 5.050 1.00 86.38 209 LEU A CA 1
ATOM 1634 C C . LEU A 1 209 ? -12.783 -10.153 5.710 1.00 86.38 209 LEU A C 1
ATOM 1636 O O . LEU A 1 209 ? -12.848 -10.895 6.686 1.00 86.38 209 LEU A O 1
ATOM 1640 N N . ILE A 1 210 ? -13.862 -9.589 5.153 1.00 83.62 210 ILE A N 1
ATOM 1641 C CA . ILE A 1 210 ? -15.247 -9.833 5.602 1.00 83.62 210 ILE A CA 1
ATOM 1642 C C . ILE A 1 210 ? -15.568 -11.334 5.569 1.00 83.62 210 ILE A C 1
ATOM 1644 O O . ILE A 1 210 ? -16.130 -11.874 6.518 1.00 83.62 210 ILE A O 1
ATOM 1648 N N . ASN A 1 211 ? -15.174 -12.016 4.493 1.00 86.50 211 ASN A N 1
ATOM 1649 C CA . ASN A 1 211 ? -15.481 -13.429 4.279 1.00 86.50 211 ASN A CA 1
ATOM 1650 C C . ASN A 1 211 ? -14.500 -14.390 4.971 1.00 86.50 211 ASN A C 1
ATOM 1652 O O . ASN A 1 211 ? -14.688 -15.604 4.905 1.00 86.50 211 ASN A O 1
ATOM 1656 N N . GLY A 1 212 ? -13.435 -13.879 5.597 1.00 86.81 212 GLY A N 1
ATOM 1657 C CA . GLY A 1 212 ? -12.369 -14.709 6.162 1.00 86.81 212 GLY A CA 1
ATOM 1658 C C . GLY A 1 212 ? -11.593 -15.530 5.118 1.00 86.81 212 GLY A C 1
ATOM 1659 O O . GLY A 1 212 ? -11.057 -16.586 5.453 1.00 86.81 212 GLY A O 1
ATOM 1660 N N . ASP A 1 213 ? -11.524 -15.070 3.864 1.00 89.62 213 ASP A N 1
ATOM 1661 C CA . ASP A 1 213 ? -10.798 -15.714 2.759 1.00 89.62 213 ASP A CA 1
ATOM 1662 C C . ASP A 1 213 ? -9.282 -15.484 2.910 1.00 89.62 213 ASP A C 1
ATOM 1664 O O . ASP A 1 213 ? -8.666 -14.633 2.260 1.00 89.62 213 ASP A O 1
ATOM 1668 N N . LEU A 1 214 ? -8.674 -16.239 3.829 1.00 88.38 214 LEU A N 1
ATOM 1669 C CA . LEU A 1 214 ? -7.235 -16.188 4.096 1.00 88.38 214 LEU A CA 1
ATOM 1670 C C . LEU A 1 214 ? -6.401 -16.638 2.889 1.00 88.38 214 LEU A C 1
ATOM 1672 O O . LEU A 1 214 ? -5.291 -16.138 2.708 1.00 88.38 214 LEU A O 1
ATOM 1676 N N . ASP A 1 215 ? -6.935 -17.522 2.044 1.00 88.62 215 ASP A N 1
ATOM 1677 C CA . ASP A 1 215 ? -6.249 -17.990 0.837 1.00 88.62 215 ASP A CA 1
ATOM 1678 C C . ASP A 1 215 ? -6.051 -16.838 -0.158 1.00 88.62 215 ASP A C 1
ATOM 1680 O O . ASP A 1 215 ? -4.974 -16.697 -0.746 1.00 88.62 215 ASP A O 1
ATOM 1684 N N . TYR A 1 216 ? -7.054 -15.965 -0.308 1.00 90.31 216 TYR A N 1
ATOM 1685 C CA . TYR A 1 216 ? -6.923 -14.744 -1.103 1.00 90.31 216 TYR A CA 1
ATOM 1686 C C . TYR A 1 216 ? -5.986 -13.716 -0.462 1.00 90.31 216 TYR A C 1
ATOM 1688 O O . TYR A 1 216 ? -5.253 -13.029 -1.175 1.00 90.31 216 TYR A O 1
ATOM 1696 N N . LEU A 1 217 ? -5.999 -13.595 0.868 1.00 91.94 217 LEU A N 1
ATOM 1697 C CA . LEU A 1 217 ? -5.196 -12.606 1.596 1.00 91.94 217 LEU A CA 1
ATOM 1698 C C . LEU A 1 217 ? -3.722 -12.999 1.748 1.00 91.94 217 LEU A C 1
ATOM 1700 O O . LEU A 1 217 ? -2.886 -12.123 1.988 1.00 91.94 217 LEU A O 1
ATOM 1704 N N . GLN A 1 218 ? -3.374 -14.276 1.580 1.00 92.25 218 GLN A N 1
ATOM 1705 C CA . GLN A 1 218 ? -2.015 -14.779 1.793 1.00 92.25 218 GLN A CA 1
ATOM 1706 C C . GLN A 1 218 ? -0.928 -13.969 1.054 1.00 92.25 218 GLN A C 1
ATOM 1708 O O . GLN A 1 218 ? 0.059 -13.590 1.691 1.00 92.25 218 GLN A O 1
ATOM 1713 N N . PRO A 1 219 ? -1.082 -13.595 -0.234 1.00 92.56 219 PRO A N 1
ATOM 1714 C CA . PRO A 1 219 ? -0.086 -12.772 -0.917 1.00 92.56 219 PRO A CA 1
ATOM 1715 C C . PRO A 1 219 ? 0.093 -11.385 -0.287 1.00 92.56 219 PRO A C 1
ATOM 1717 O O . PRO A 1 219 ? 1.203 -10.859 -0.270 1.00 92.56 219 PRO A O 1
ATOM 1720 N N . MET A 1 220 ? -0.966 -10.780 0.257 1.00 93.50 220 MET A N 1
ATOM 1721 C CA . MET A 1 220 ? -0.896 -9.474 0.923 1.00 93.50 220 MET A CA 1
ATOM 1722 C C . MET A 1 220 ? -0.120 -9.572 2.240 1.00 93.50 220 MET A C 1
ATOM 1724 O O . MET A 1 220 ? 0.616 -8.643 2.586 1.00 93.50 220 MET A O 1
ATOM 1728 N N . MET A 1 221 ? -0.237 -10.699 2.947 1.00 93.62 221 MET A N 1
ATOM 1729 C CA . MET A 1 221 ? 0.555 -10.996 4.145 1.00 93.62 221 MET A CA 1
ATOM 1730 C C . MET A 1 221 ? 2.033 -11.215 3.790 1.00 93.62 221 MET A C 1
ATOM 1732 O O . MET A 1 221 ? 2.924 -10.633 4.412 1.00 93.62 221 MET A O 1
ATOM 1736 N N . ASP A 1 222 ? 2.313 -11.969 2.724 1.00 92.94 222 ASP A N 1
ATOM 1737 C CA . ASP A 1 222 ? 3.681 -12.204 2.244 1.00 92.94 222 ASP A CA 1
ATOM 1738 C C . ASP A 1 222 ? 4.355 -10.898 1.787 1.00 92.94 222 ASP A C 1
ATOM 1740 O O . ASP A 1 222 ? 5.537 -10.653 2.052 1.00 92.94 222 ASP A O 1
ATOM 1744 N N . VAL A 1 223 ? 3.598 -10.014 1.127 1.00 91.38 223 VAL A N 1
ATOM 1745 C CA . VAL A 1 223 ? 4.075 -8.693 0.698 1.00 91.38 223 VAL A CA 1
ATOM 1746 C C . VAL A 1 223 ? 4.340 -7.767 1.888 1.00 91.38 223 VAL A C 1
ATOM 1748 O O . VAL A 1 223 ? 5.269 -6.956 1.805 1.00 91.38 223 VAL A O 1
ATOM 1751 N N . ALA A 1 224 ? 3.604 -7.896 2.997 1.00 92.12 224 ALA A N 1
ATOM 1752 C CA . ALA A 1 224 ? 3.880 -7.148 4.226 1.00 92.12 224 ALA A CA 1
ATOM 1753 C C . ALA A 1 224 ? 5.251 -7.503 4.823 1.00 92.12 224 ALA A C 1
ATOM 1755 O O . ALA A 1 224 ? 5.966 -6.624 5.301 1.00 92.12 224 ALA A O 1
ATOM 1756 N N . ALA A 1 225 ? 5.667 -8.769 4.717 1.00 87.75 225 ALA A N 1
ATOM 1757 C CA . ALA A 1 225 ? 6.997 -9.224 5.129 1.00 87.75 225 ALA A CA 1
ATOM 1758 C C . ALA A 1 225 ? 8.108 -8.900 4.104 1.00 87.75 225 ALA A C 1
ATOM 1760 O O . ALA A 1 225 ? 9.298 -9.107 4.360 1.00 87.75 225 ALA A O 1
ATOM 1761 N N . CYS A 1 226 ? 7.747 -8.408 2.918 1.00 84.38 226 CYS A N 1
ATOM 1762 C CA . CYS A 1 226 ? 8.657 -8.248 1.795 1.00 84.38 226 CYS A CA 1
ATOM 1763 C C . CYS A 1 226 ? 9.273 -6.840 1.748 1.00 84.38 226 CYS A C 1
ATOM 1765 O O . CYS A 1 226 ? 8.564 -5.856 1.568 1.00 84.38 226 CYS A O 1
ATOM 1767 N N . ASN A 1 227 ? 10.604 -6.716 1.753 1.00 76.44 227 ASN A N 1
ATOM 1768 C CA . ASN A 1 227 ? 11.292 -5.412 1.676 1.00 76.44 227 ASN A CA 1
ATOM 1769 C C . ASN A 1 227 ? 11.653 -4.961 0.236 1.00 76.44 227 ASN A C 1
ATOM 1771 O O . ASN A 1 227 ? 12.613 -4.219 0.030 1.00 76.44 227 ASN A O 1
ATOM 1775 N N . GLN A 1 228 ? 10.928 -5.451 -0.780 1.00 82.06 228 GLN A N 1
ATOM 1776 C CA . GLN A 1 228 ? 11.144 -5.079 -2.190 1.00 82.06 228 GLN A CA 1
ATOM 1777 C C . GLN A 1 228 ? 10.379 -3.795 -2.552 1.00 82.06 228 GLN A C 1
ATOM 1779 O O . GLN A 1 228 ? 9.147 -3.719 -2.442 1.00 82.06 228 GLN A O 1
ATOM 1784 N N . ASN A 1 229 ? 11.135 -2.762 -2.923 1.00 85.62 229 ASN A N 1
ATOM 1785 C CA . ASN A 1 229 ? 10.744 -1.359 -2.907 1.00 85.62 229 ASN A CA 1
ATOM 1786 C C . ASN A 1 229 ? 11.236 -0.577 -4.145 1.00 85.62 229 ASN A C 1
ATOM 1788 O O . ASN A 1 229 ? 11.097 0.635 -4.193 1.00 85.62 229 ASN A O 1
ATOM 1792 N N . CYS A 1 230 ? 11.884 -1.180 -5.143 1.00 94.88 230 CYS A N 1
ATOM 1793 C CA . CYS A 1 230 ? 12.582 -0.437 -6.196 1.00 94.88 230 CYS A CA 1
ATOM 1794 C C . CYS A 1 230 ? 12.515 -1.130 -7.561 1.00 94.88 230 CYS A C 1
ATOM 1796 O O . CYS A 1 230 ? 12.495 -2.349 -7.661 1.00 94.88 230 CYS A O 1
ATOM 1798 N N . GLY A 1 231 ? 12.608 -0.360 -8.650 1.00 95.44 231 GLY A N 1
ATOM 1799 C CA . GLY A 1 231 ? 12.806 -0.936 -9.988 1.00 95.44 231 GLY A CA 1
ATOM 1800 C C . GLY A 1 231 ? 14.072 -1.803 -10.105 1.00 95.44 231 GLY A C 1
ATOM 1801 O O . GLY A 1 231 ? 14.138 -2.680 -10.962 1.00 95.44 231 GLY A O 1
ATOM 1802 N N . CYS A 1 232 ? 15.058 -1.608 -9.220 1.00 96.25 232 CYS A N 1
ATOM 1803 C CA . CYS A 1 232 ? 16.235 -2.475 -9.122 1.00 96.25 232 CYS A CA 1
ATOM 1804 C C . CYS A 1 232 ? 15.894 -3.913 -8.701 1.00 96.25 232 CYS A C 1
ATOM 1806 O O . CYS A 1 232 ? 16.665 -4.817 -9.014 1.00 96.25 232 CYS A O 1
ATOM 1808 N N . ASP A 1 233 ? 14.753 -4.141 -8.050 1.00 96.19 233 ASP A N 1
ATOM 1809 C CA . ASP A 1 233 ? 14.365 -5.466 -7.556 1.00 96.19 233 ASP A CA 1
ATOM 1810 C C . ASP A 1 233 ? 14.092 -6.433 -8.706 1.00 96.19 233 ASP A C 1
ATOM 1812 O O . ASP A 1 233 ? 14.292 -7.638 -8.576 1.00 96.19 233 ASP A O 1
ATOM 1816 N N . LEU A 1 234 ? 13.707 -5.907 -9.872 1.00 97.06 234 LEU A N 1
ATOM 1817 C CA . LEU A 1 234 ? 13.620 -6.691 -11.101 1.00 97.06 234 LEU A CA 1
ATOM 1818 C C . LEU A 1 234 ? 14.985 -7.253 -11.495 1.00 97.06 234 LEU A C 1
ATOM 1820 O O . LEU A 1 234 ? 15.077 -8.401 -11.917 1.00 97.06 234 LEU A O 1
ATOM 1824 N N . GLN A 1 235 ? 16.052 -6.471 -11.343 1.00 96.62 235 GLN A N 1
ATOM 1825 C CA . GLN A 1 235 ? 17.396 -6.935 -11.663 1.00 96.62 235 GLN A CA 1
ATOM 1826 C C . GLN A 1 235 ? 17.859 -7.969 -10.636 1.00 96.62 235 GLN A C 1
ATOM 1828 O O . GLN A 1 235 ? 18.178 -9.097 -11.000 1.00 96.62 235 GLN A O 1
ATOM 1833 N N . THR A 1 236 ? 17.823 -7.627 -9.348 1.00 96.38 236 THR A N 1
ATOM 1834 C CA . THR A 1 236 ? 18.371 -8.473 -8.276 1.00 96.38 236 THR A CA 1
ATOM 1835 C C . THR A 1 236 ? 17.581 -9.762 -8.049 1.00 96.38 236 THR A C 1
ATOM 1837 O O . THR A 1 236 ? 18.186 -10.803 -7.792 1.00 96.38 236 THR A O 1
ATOM 1840 N N . ASN A 1 237 ? 16.251 -9.727 -8.169 1.00 96.12 237 ASN A N 1
ATOM 1841 C CA . ASN A 1 237 ? 15.399 -10.862 -7.811 1.00 96.12 237 ASN A CA 1
ATOM 1842 C C . ASN A 1 237 ? 14.819 -11.625 -9.001 1.00 96.12 237 ASN A C 1
ATOM 1844 O O . ASN A 1 237 ? 14.396 -12.759 -8.800 1.00 96.12 237 ASN A O 1
ATOM 1848 N N . ILE A 1 238 ? 14.805 -11.055 -10.212 1.00 97.25 238 ILE A N 1
ATOM 1849 C CA . ILE A 1 238 ? 14.193 -11.700 -11.386 1.00 97.25 238 ILE A CA 1
ATOM 1850 C C . ILE A 1 238 ? 15.225 -11.951 -12.490 1.00 97.25 238 ILE A C 1
ATOM 1852 O O . ILE A 1 238 ? 15.433 -13.097 -12.887 1.00 97.25 238 ILE A O 1
ATOM 1856 N N . VAL A 1 239 ? 15.893 -10.907 -12.992 1.00 97.44 239 VAL A N 1
ATOM 1857 C CA . VAL A 1 239 ? 16.835 -11.018 -14.122 1.00 97.44 239 VAL A CA 1
ATOM 1858 C C . VAL A 1 239 ? 18.091 -11.783 -13.715 1.00 97.44 239 VAL A C 1
ATOM 1860 O O . VAL A 1 239 ? 18.421 -12.777 -14.357 1.00 97.44 239 VAL A O 1
ATOM 1863 N N . ASN A 1 240 ? 18.742 -11.395 -12.615 1.00 97.31 240 ASN A N 1
ATOM 1864 C CA . ASN A 1 240 ? 19.961 -12.051 -12.129 1.00 97.31 240 ASN A CA 1
ATOM 1865 C C . ASN A 1 240 ? 19.721 -13.505 -11.701 1.00 97.31 240 ASN A C 1
ATOM 1867 O O . ASN A 1 240 ? 20.650 -14.305 -11.695 1.00 97.31 240 ASN A O 1
ATOM 1871 N N . LYS A 1 241 ? 18.472 -13.857 -11.371 1.00 97.44 241 LYS A N 1
ATOM 1872 C CA . LYS A 1 241 ? 18.058 -15.232 -11.054 1.00 97.44 241 LYS A CA 1
ATOM 1873 C C . LYS A 1 241 ? 17.603 -16.028 -12.283 1.00 97.44 241 LYS A C 1
ATOM 1875 O O . LYS A 1 241 ? 17.076 -17.122 -12.128 1.00 97.44 241 LYS A O 1
ATOM 1880 N N . ALA A 1 242 ? 17.777 -15.484 -13.490 1.00 97.31 242 ALA A N 1
ATOM 1881 C CA . ALA A 1 242 ? 17.368 -16.094 -14.756 1.00 97.31 242 ALA A CA 1
ATOM 1882 C C . ALA A 1 242 ? 15.865 -16.441 -14.850 1.00 97.31 242 ALA A C 1
ATOM 1884 O O . ALA A 1 242 ? 15.468 -17.318 -15.612 1.00 97.31 242 ALA A O 1
ATOM 1885 N N . LEU A 1 243 ? 15.009 -15.732 -14.106 1.00 97.81 243 LEU A N 1
ATOM 1886 C CA . LEU A 1 243 ? 13.558 -15.949 -14.118 1.00 97.81 243 LEU A CA 1
ATOM 1887 C C . LEU A 1 243 ? 12.843 -15.100 -15.182 1.00 97.81 243 LEU A C 1
ATOM 1889 O O . LEU A 1 243 ? 11.725 -15.424 -15.592 1.00 97.81 243 LEU A O 1
ATOM 1893 N N . CYS A 1 244 ? 13.472 -14.007 -15.627 1.00 97.88 244 CYS A N 1
ATOM 1894 C CA . CYS A 1 244 ? 12.883 -13.049 -16.562 1.00 97.88 244 CYS A CA 1
ATOM 1895 C C . CYS A 1 244 ? 12.623 -13.669 -17.944 1.00 97.88 244 CYS A C 1
ATOM 1897 O O . CYS A 1 244 ? 13.546 -14.136 -18.607 1.00 97.88 244 CYS A O 1
ATOM 1899 N N . THR A 1 245 ? 11.377 -13.580 -18.409 1.00 97.12 245 THR A N 1
ATOM 1900 C CA . THR A 1 245 ? 10.952 -14.021 -19.750 1.00 97.12 245 THR A CA 1
ATOM 1901 C C . THR A 1 245 ? 10.716 -12.863 -20.723 1.00 97.12 245 THR A C 1
ATOM 1903 O O . THR A 1 245 ? 10.374 -13.101 -21.874 1.00 97.12 245 THR A O 1
ATOM 1906 N N . GLY A 1 246 ? 10.891 -11.610 -20.285 1.00 97.19 246 GLY A N 1
ATOM 1907 C CA . GLY A 1 246 ? 10.711 -10.430 -21.139 1.00 97.19 246 GLY A CA 1
ATOM 1908 C C . GLY A 1 246 ? 9.255 -10.058 -21.451 1.00 97.19 246 GLY A C 1
ATOM 1909 O O . GLY A 1 246 ? 9.021 -9.345 -22.418 1.00 97.19 246 GLY A O 1
ATOM 1910 N N . CYS A 1 247 ? 8.279 -10.498 -20.645 1.00 97.88 247 CYS A N 1
ATOM 1911 C CA . CYS A 1 247 ? 6.844 -10.287 -20.909 1.00 97.88 247 CYS A CA 1
ATOM 1912 C C . CYS A 1 247 ? 6.365 -8.823 -20.871 1.00 97.88 247 CYS A C 1
ATOM 1914 O O . CYS A 1 247 ? 5.304 -8.518 -21.401 1.00 97.88 247 CYS A O 1
ATOM 1916 N N . GLY A 1 248 ? 7.097 -7.918 -20.214 1.00 97.62 248 GLY A N 1
ATOM 1917 C CA . GLY A 1 248 ? 6.746 -6.495 -20.153 1.00 97.62 248 GLY A CA 1
ATOM 1918 C C . GLY A 1 248 ? 5.765 -6.074 -19.048 1.00 97.62 248 GLY A C 1
ATOM 1919 O O . GLY A 1 248 ? 5.542 -4.876 -18.889 1.00 97.62 248 GLY A O 1
ATOM 1920 N N . THR A 1 249 ? 5.241 -6.993 -18.224 1.00 98.19 249 THR A N 1
ATOM 1921 C CA . THR A 1 249 ? 4.283 -6.669 -17.138 1.00 98.19 249 THR A CA 1
ATOM 1922 C C . THR A 1 249 ? 4.797 -5.579 -16.192 1.00 98.19 249 THR A C 1
ATOM 1924 O O . THR A 1 249 ? 4.056 -4.684 -15.797 1.00 98.19 249 THR A O 1
ATOM 1927 N N . CYS A 1 250 ? 6.092 -5.602 -15.872 1.00 97.69 250 CYS A N 1
ATOM 1928 C CA . CYS A 1 250 ? 6.720 -4.608 -15.006 1.00 97.69 250 CYS A CA 1
ATOM 1929 C C . CYS A 1 250 ? 6.727 -3.188 -15.600 1.00 97.69 250 CYS A C 1
ATOM 1931 O O . CYS A 1 250 ? 6.619 -2.221 -14.847 1.00 97.69 250 CYS A O 1
ATOM 1933 N N . ALA A 1 251 ? 6.844 -3.057 -16.926 1.00 97.88 251 ALA A N 1
ATOM 1934 C CA . ALA A 1 251 ? 6.758 -1.773 -17.615 1.00 97.88 251 ALA A CA 1
ATOM 1935 C C . ALA A 1 251 ? 5.306 -1.279 -17.690 1.00 97.88 251 ALA A C 1
ATOM 1937 O O . ALA A 1 251 ? 5.061 -0.098 -17.461 1.00 97.88 251 ALA A O 1
ATOM 1938 N N . MET A 1 252 ? 4.356 -2.192 -17.928 1.00 97.75 252 MET A N 1
ATOM 1939 C CA . MET A 1 252 ? 2.921 -1.893 -17.981 1.00 97.75 252 MET A CA 1
ATOM 1940 C C . MET A 1 252 ? 2.390 -1.338 -16.653 1.00 97.75 252 MET A C 1
ATOM 1942 O O . MET A 1 252 ? 1.706 -0.321 -16.651 1.00 97.75 252 MET A O 1
ATOM 1946 N N . VAL A 1 253 ? 2.770 -1.939 -15.523 1.00 97.25 253 VAL A N 1
ATOM 1947 C CA . VAL A 1 253 ? 2.260 -1.529 -14.203 1.00 97.25 253 VAL A CA 1
ATOM 1948 C C . VAL A 1 253 ? 2.963 -0.304 -13.604 1.00 97.25 253 VAL A C 1
ATOM 1950 O O . VAL A 1 253 ? 2.588 0.177 -12.539 1.00 97.25 253 VAL A O 1
ATOM 1953 N N . CYS A 1 254 ? 4.051 0.183 -14.206 1.00 97.81 254 CYS A N 1
ATOM 1954 C CA . CYS A 1 254 ? 4.845 1.248 -13.600 1.00 97.81 254 CYS A CA 1
ATOM 1955 C C . CYS A 1 254 ? 4.098 2.597 -13.665 1.00 97.81 254 CYS A C 1
ATOM 1957 O O . CYS A 1 254 ? 4.013 3.173 -14.754 1.00 97.81 254 CYS A O 1
ATOM 1959 N N . PRO A 1 255 ? 3.651 3.175 -12.528 1.00 97.19 255 PRO A N 1
ATOM 1960 C CA . PRO A 1 255 ? 2.774 4.351 -12.549 1.00 97.19 255 PRO A CA 1
ATOM 1961 C C . PRO A 1 255 ? 3.471 5.589 -13.124 1.00 97.19 255 PRO A C 1
ATOM 1963 O O . PRO A 1 255 ? 2.860 6.426 -13.780 1.00 97.19 255 PRO A O 1
ATOM 1966 N N . THR A 1 256 ? 4.790 5.689 -12.949 1.00 98.06 256 THR A N 1
ATOM 1967 C CA . THR A 1 256 ? 5.583 6.823 -13.437 1.00 98.06 256 THR A CA 1
ATOM 1968 C C . THR A 1 256 ? 6.227 6.576 -14.798 1.00 98.06 256 THR A C 1
ATOM 1970 O O . THR A 1 256 ? 6.992 7.425 -15.275 1.00 98.06 256 THR A O 1
ATOM 1973 N N . ARG A 1 257 ? 5.947 5.432 -15.443 1.00 97.94 257 ARG A N 1
ATOM 1974 C CA . ARG A 1 257 ? 6.600 5.002 -16.693 1.00 97.94 257 ARG A CA 1
ATOM 1975 C C . ARG A 1 257 ? 8.130 5.066 -16.596 1.00 97.94 257 ARG A C 1
ATOM 1977 O O . ARG A 1 257 ? 8.814 5.541 -17.497 1.00 97.94 257 ARG A O 1
ATOM 1984 N N . ALA A 1 258 ? 8.668 4.658 -15.448 1.00 98.06 258 ALA A N 1
ATOM 1985 C CA . ALA A 1 258 ? 10.106 4.601 -15.206 1.00 98.06 258 ALA A CA 1
ATOM 1986 C C . ALA A 1 258 ? 10.769 3.382 -15.862 1.00 98.06 258 ALA A C 1
ATOM 1988 O O . ALA A 1 258 ? 11.991 3.337 -15.936 1.00 98.06 258 ALA A O 1
ATOM 1989 N N . LEU A 1 259 ? 9.991 2.394 -16.305 1.00 97.75 259 LEU A N 1
ATOM 1990 C CA . LEU A 1 259 ? 10.490 1.156 -16.893 1.00 97.75 259 LEU A CA 1
ATOM 1991 C C . LEU A 1 259 ? 10.192 1.096 -18.390 1.00 97.75 259 LEU A C 1
ATOM 1993 O O . LEU A 1 259 ? 9.060 1.325 -18.811 1.00 97.75 259 LEU A O 1
ATOM 1997 N N . THR A 1 260 ? 11.201 0.727 -19.170 1.00 97.50 260 THR A N 1
ATOM 1998 C CA . THR A 1 260 ? 11.101 0.378 -20.592 1.00 97.50 260 THR A CA 1
ATOM 1999 C C . THR A 1 260 ? 11.590 -1.053 -20.805 1.00 97.50 260 THR A C 1
ATOM 2001 O O . THR A 1 260 ? 12.252 -1.628 -19.939 1.00 97.50 260 THR A O 1
ATOM 2004 N N . ILE A 1 261 ? 11.239 -1.659 -21.942 1.00 97.62 261 ILE A N 1
ATOM 2005 C CA . ILE A 1 261 ? 11.759 -2.970 -22.342 1.00 97.62 261 ILE A CA 1
ATOM 2006 C C . ILE A 1 261 ? 12.755 -2.762 -23.479 1.00 97.62 261 ILE A C 1
ATOM 2008 O O . ILE A 1 261 ? 12.375 -2.293 -24.549 1.00 97.62 261 ILE A O 1
ATOM 2012 N N . ASN A 1 262 ? 14.013 -3.115 -23.238 1.00 96.75 262 ASN A N 1
ATOM 2013 C CA . ASN A 1 262 ? 15.106 -3.031 -24.198 1.00 96.75 262 ASN A CA 1
ATOM 2014 C C . ASN A 1 262 ? 15.665 -4.441 -24.417 1.00 96.75 262 ASN A C 1
ATOM 2016 O O . ASN A 1 262 ? 15.958 -5.136 -23.445 1.00 96.75 262 ASN A O 1
ATOM 2020 N N . GLU A 1 263 ? 15.698 -4.907 -25.667 1.00 96.12 263 GLU A N 1
ATOM 2021 C CA . GLU A 1 263 ? 16.119 -6.275 -26.028 1.00 96.12 263 GLU A CA 1
ATOM 2022 C C . GLU A 1 263 ? 15.447 -7.381 -25.174 1.00 96.12 263 GLU A C 1
ATOM 2024 O O . GLU A 1 263 ? 16.058 -8.368 -24.766 1.00 96.12 263 GLU A O 1
ATOM 2029 N N . GLY A 1 264 ? 14.160 -7.206 -24.846 1.00 95.50 264 GLY A N 1
ATOM 2030 C CA . GLY A 1 264 ? 13.407 -8.157 -24.018 1.00 95.50 264 GLY A CA 1
ATOM 2031 C C . GLY A 1 264 ? 13.795 -8.162 -22.531 1.00 95.50 264 GLY A C 1
ATOM 2032 O O . GLY A 1 264 ? 13.520 -9.137 -21.823 1.00 95.50 264 GLY A O 1
ATOM 2033 N N . ARG A 1 265 ? 14.445 -7.104 -22.029 1.00 97.62 265 ARG A N 1
ATOM 2034 C CA . ARG A 1 265 ? 14.811 -6.929 -20.614 1.00 97.62 265 ARG A CA 1
ATOM 2035 C C . ARG A 1 265 ? 14.338 -5.582 -20.058 1.00 97.62 265 ARG A C 1
ATOM 2037 O O . ARG A 1 265 ? 14.269 -4.608 -20.801 1.00 97.62 265 ARG A O 1
ATOM 2044 N N . PRO A 1 266 ? 13.994 -5.510 -18.757 1.00 97.75 266 PRO A N 1
ATOM 2045 C CA . PRO A 1 266 ? 13.556 -4.265 -18.139 1.00 97.75 266 PRO A CA 1
ATOM 2046 C C . PRO A 1 266 ? 14.727 -3.308 -17.891 1.00 97.75 266 PRO A C 1
ATOM 2048 O O . PRO A 1 266 ? 15.683 -3.646 -17.190 1.00 97.75 266 PRO A O 1
ATOM 2051 N N . GLU A 1 267 ? 14.601 -2.084 -18.393 1.00 97.31 267 GLU A N 1
ATOM 2052 C CA . GLU A 1 267 ? 15.516 -0.971 -18.154 1.00 97.31 267 GLU A CA 1
ATOM 2053 C C . GLU A 1 267 ? 14.820 0.095 -17.295 1.00 97.31 267 GLU A C 1
ATOM 2055 O O . GLU A 1 267 ? 13.709 0.525 -17.595 1.00 97.31 267 GLU A O 1
ATOM 2060 N N . CYS A 1 268 ? 15.449 0.493 -16.183 1.00 97.06 268 CYS A N 1
ATOM 2061 C CA . CYS A 1 268 ? 14.849 1.382 -15.185 1.00 97.06 268 CYS A CA 1
ATOM 2062 C C . CYS A 1 268 ? 15.479 2.778 -15.209 1.00 97.06 268 CYS A C 1
ATOM 2064 O O . CYS A 1 268 ? 16.636 2.961 -14.819 1.00 97.06 268 CYS A O 1
ATOM 2066 N N . ASN A 1 269 ? 14.680 3.784 -15.564 1.00 97.62 269 ASN A N 1
ATOM 2067 C CA . ASN A 1 269 ? 14.995 5.190 -15.368 1.00 97.62 269 ASN A CA 1
ATOM 2068 C C . ASN A 1 269 ? 14.866 5.558 -13.881 1.00 97.62 269 ASN A C 1
ATOM 2070 O O . ASN A 1 269 ? 13.784 5.849 -13.358 1.00 97.62 269 ASN A O 1
ATOM 2074 N N . LYS A 1 270 ? 16.014 5.596 -13.203 1.00 95.75 270 LYS A N 1
ATOM 2075 C CA . LYS A 1 270 ? 16.113 5.878 -11.766 1.00 95.75 270 LYS A CA 1
ATOM 2076 C C . LYS A 1 270 ? 15.589 7.262 -11.373 1.00 95.75 270 LYS A C 1
ATOM 2078 O O . LYS A 1 270 ? 15.133 7.404 -10.247 1.00 95.75 270 LYS A O 1
ATOM 2083 N N . ALA A 1 271 ? 15.606 8.245 -12.277 1.00 97.06 271 ALA A N 1
ATOM 2084 C CA . ALA A 1 271 ? 15.112 9.594 -11.993 1.00 97.06 271 ALA A CA 1
ATOM 2085 C C . ALA A 1 271 ? 13.577 9.669 -11.922 1.00 97.06 271 ALA A C 1
ATOM 2087 O O . ALA A 1 271 ? 13.035 10.593 -11.327 1.00 97.06 271 ALA A O 1
ATOM 2088 N N . ARG A 1 272 ? 12.869 8.700 -12.519 1.00 97.81 272 ARG A N 1
ATOM 2089 C CA . ARG A 1 272 ? 11.397 8.608 -12.482 1.00 97.81 272 ARG A CA 1
ATOM 2090 C C . ARG A 1 272 ? 10.888 7.558 -11.496 1.00 97.81 272 ARG A C 1
ATOM 2092 O O . ARG A 1 272 ? 9.697 7.518 -11.193 1.00 97.81 272 ARG A O 1
ATOM 2099 N N . CYS A 1 273 ? 11.758 6.663 -11.037 1.00 98.00 273 CYS A N 1
ATOM 2100 C CA . CYS A 1 273 ? 11.398 5.602 -10.108 1.00 98.00 273 CYS A CA 1
ATOM 2101 C C . CYS A 1 273 ? 11.092 6.188 -8.725 1.00 98.00 273 CYS A C 1
ATOM 2103 O O . CYS A 1 273 ? 11.991 6.659 -8.035 1.00 98.00 273 CYS A O 1
ATOM 2105 N N . ILE A 1 274 ? 9.837 6.082 -8.292 1.00 97.69 274 ILE A N 1
ATOM 2106 C CA . ILE A 1 274 ? 9.375 6.571 -6.982 1.00 97.69 274 ILE A CA 1
ATOM 2107 C C . ILE A 1 274 ? 9.481 5.530 -5.863 1.00 97.69 274 ILE A C 1
ATOM 2109 O O . ILE A 1 274 ? 8.908 5.706 -4.800 1.00 97.69 274 ILE A O 1
ATOM 2113 N N . LYS A 1 275 ? 10.189 4.421 -6.100 1.00 97.38 275 LYS A N 1
ATOM 2114 C CA . LYS A 1 275 ? 10.389 3.353 -5.107 1.00 97.38 275 LYS A CA 1
ATOM 2115 C C . LYS A 1 275 ? 9.086 2.750 -4.533 1.00 97.38 275 LYS A C 1
ATOM 2117 O O . LYS A 1 275 ? 9.030 2.381 -3.367 1.00 97.38 275 LYS A O 1
ATOM 2122 N N . CYS A 1 276 ? 8.044 2.607 -5.357 1.00 96.50 276 CYS A N 1
ATOM 2123 C CA . CYS A 1 276 ? 6.779 1.989 -4.933 1.00 96.50 276 CYS A CA 1
ATOM 2124 C C . CYS A 1 276 ? 6.817 0.447 -4.907 1.00 96.50 276 CYS A C 1
ATOM 2126 O O . CYS A 1 276 ? 6.056 -0.186 -4.187 1.00 96.50 276 CYS A O 1
ATOM 2128 N N . GLY A 1 277 ? 7.693 -0.193 -5.693 1.00 95.38 277 GLY A N 1
ATOM 2129 C CA . GLY A 1 277 ? 7.790 -1.661 -5.765 1.00 95.38 277 GLY A CA 1
ATOM 2130 C C . GLY A 1 277 ? 6.694 -2.364 -6.590 1.00 95.38 277 GLY A C 1
ATOM 2131 O O . GLY A 1 277 ? 6.743 -3.586 -6.743 1.00 95.38 277 GLY A O 1
ATOM 2132 N N . SER A 1 278 ? 5.751 -1.632 -7.202 1.00 95.19 278 SER A N 1
ATOM 2133 C CA . SER A 1 278 ? 4.651 -2.213 -8.005 1.00 95.19 278 SER A CA 1
ATOM 2134 C C . SER A 1 278 ? 5.149 -3.135 -9.122 1.00 95.19 278 SER A C 1
ATOM 2136 O O . SER A 1 278 ? 4.573 -4.192 -9.362 1.00 95.19 278 SER A O 1
ATOM 2138 N N . CYS A 1 279 ? 6.262 -2.769 -9.762 1.00 97.00 279 CYS A N 1
ATOM 2139 C CA . CYS A 1 279 ? 6.860 -3.535 -10.853 1.00 97.00 279 CYS A CA 1
ATOM 2140 C C . CYS A 1 279 ? 7.321 -4.947 -10.455 1.00 97.00 279 CYS A C 1
ATOM 2142 O O . CYS A 1 279 ? 7.173 -5.873 -11.250 1.00 97.00 279 CYS A O 1
ATOM 2144 N N . TYR A 1 280 ? 7.852 -5.119 -9.241 1.00 96.00 280 TYR A N 1
ATOM 2145 C CA . TYR A 1 280 ? 8.214 -6.430 -8.706 1.00 96.00 280 TYR A CA 1
ATOM 2146 C C . TYR A 1 280 ? 6.967 -7.188 -8.247 1.00 96.00 280 TYR A C 1
ATOM 2148 O O . TYR A 1 280 ? 6.815 -8.365 -8.564 1.00 96.00 280 TYR A O 1
ATOM 2156 N N . THR A 1 281 ? 6.048 -6.492 -7.574 1.00 93.88 281 THR A N 1
ATOM 2157 C CA . THR A 1 281 ? 4.798 -7.069 -7.055 1.00 93.88 281 THR A CA 1
ATOM 2158 C C . THR A 1 281 ? 3.957 -7.712 -8.158 1.00 93.88 281 THR A C 1
ATOM 2160 O O . THR A 1 281 ? 3.436 -8.794 -7.955 1.00 93.88 281 THR A O 1
ATOM 2163 N N . HIS A 1 282 ? 3.874 -7.107 -9.343 1.00 94.81 282 HIS A N 1
ATOM 2164 C CA . HIS A 1 282 ? 3.077 -7.652 -10.453 1.00 94.81 282 HIS A CA 1
ATOM 2165 C C . HIS A 1 282 ? 3.882 -8.535 -11.410 1.00 94.81 282 HIS A C 1
ATOM 2167 O O . HIS A 1 282 ? 3.366 -8.980 -12.434 1.00 94.81 282 HIS A O 1
ATOM 2173 N N . CYS A 1 283 ? 5.170 -8.760 -11.148 1.00 96.38 283 CYS A N 1
ATOM 2174 C CA . CYS A 1 283 ? 5.950 -9.648 -11.993 1.00 96.38 283 CYS A CA 1
ATOM 2175 C C . CYS A 1 283 ? 5.414 -11.083 -11.834 1.00 96.38 283 CYS A C 1
ATOM 2177 O O . CYS A 1 283 ? 5.490 -11.616 -10.735 1.00 96.38 283 CYS A O 1
ATOM 2179 N N . PRO A 1 284 ? 4.993 -11.787 -12.900 1.00 96.44 284 PRO A N 1
ATOM 2180 C CA . PRO A 1 284 ? 4.483 -13.164 -12.782 1.00 96.44 284 PRO A CA 1
ATOM 2181 C C . PRO A 1 284 ? 5.564 -14.183 -12.370 1.00 96.44 284 PRO A C 1
ATOM 2183 O O . PRO A 1 284 ? 5.332 -15.387 -12.328 1.00 96.44 284 PRO A O 1
ATOM 2186 N N . ARG A 1 285 ? 6.793 -13.708 -12.149 1.00 96.00 285 ARG A N 1
ATOM 2187 C CA . ARG A 1 285 ? 7.957 -14.487 -11.732 1.00 96.00 285 ARG A CA 1
ATOM 2188 C C . ARG A 1 285 ? 8.445 -14.128 -10.329 1.00 96.00 285 ARG A C 1
ATOM 2190 O O . ARG A 1 285 ? 9.407 -14.744 -9.884 1.00 96.00 285 ARG A O 1
ATOM 2197 N N . SER A 1 286 ? 7.840 -13.145 -9.657 1.00 93.38 286 SER A N 1
ATOM 2198 C CA . SER A 1 286 ? 8.112 -12.883 -8.237 1.00 93.38 286 SER A CA 1
ATOM 2199 C C . SER A 1 286 ? 7.290 -13.821 -7.356 1.00 93.38 286 SER A C 1
ATOM 2201 O O . SER A 1 286 ? 7.838 -14.458 -6.463 1.00 93.38 286 SER A O 1
ATOM 2203 N N . TRP A 1 287 ? 6.006 -13.956 -7.667 1.00 92.38 287 TRP A N 1
ATOM 2204 C CA . TRP A 1 287 ? 5.072 -14.931 -7.115 1.00 92.38 287 TRP A CA 1
ATOM 2205 C C . TRP A 1 287 ? 4.002 -15.226 -8.179 1.00 92.38 287 TRP A C 1
ATOM 2207 O O . TRP A 1 287 ? 3.834 -14.452 -9.125 1.00 92.38 287 TRP A O 1
ATOM 2217 N N . PHE A 1 288 ? 3.323 -16.371 -8.078 1.00 93.75 288 PHE A N 1
ATOM 2218 C CA . PHE A 1 288 ? 2.317 -16.778 -9.063 1.00 93.75 288 PHE A CA 1
ATOM 2219 C C . PHE A 1 288 ? 1.200 -17.604 -8.401 1.00 93.75 288 PHE A C 1
ATOM 2221 O O . PHE A 1 288 ? 1.412 -18.785 -8.114 1.00 93.75 288 PHE A O 1
ATOM 2228 N N . PRO A 1 289 ? 0.020 -17.013 -8.137 1.00 91.88 289 PRO A N 1
ATOM 2229 C CA . PRO A 1 289 ? -1.079 -17.680 -7.443 1.00 91.88 289 PRO A CA 1
ATOM 2230 C C . PRO A 1 289 ? -1.915 -18.526 -8.419 1.00 91.88 289 PRO A C 1
ATOM 2232 O O . PRO A 1 289 ? -3.061 -18.202 -8.722 1.00 91.88 289 PRO A O 1
ATOM 2235 N N . GLU A 1 290 ? -1.338 -19.612 -8.942 1.00 93.75 290 GLU A N 1
ATOM 2236 C CA . GLU A 1 290 ? -1.961 -20.427 -10.000 1.00 93.75 290 GLU A CA 1
ATOM 2237 C C . GLU A 1 290 ? -3.359 -20.938 -9.626 1.00 93.75 290 GLU A C 1
ATOM 2239 O O . GLU A 1 290 ? -4.276 -20.850 -10.440 1.00 93.75 290 GLU A O 1
ATOM 2244 N N . ALA A 1 291 ? -3.529 -21.443 -8.400 1.00 92.12 291 ALA A N 1
ATOM 2245 C CA . ALA A 1 291 ? -4.805 -21.980 -7.931 1.00 92.12 291 ALA A CA 1
ATOM 2246 C C . ALA A 1 291 ? -5.914 -20.919 -7.962 1.00 92.12 291 ALA A C 1
ATOM 2248 O O . ALA A 1 291 ? -6.987 -21.172 -8.507 1.00 92.12 291 ALA A O 1
ATOM 2249 N N . ARG A 1 292 ? -5.626 -19.709 -7.464 1.00 89.75 292 ARG A N 1
ATOM 2250 C CA . ARG A 1 292 ? -6.599 -18.614 -7.462 1.00 89.75 292 ARG A CA 1
ATOM 2251 C C . ARG A 1 292 ? -6.909 -18.121 -8.871 1.00 89.75 292 ARG A C 1
ATOM 2253 O O . ARG A 1 292 ? -8.066 -17.891 -9.193 1.00 89.75 292 ARG A O 1
ATOM 2260 N N . ILE A 1 293 ? -5.892 -18.018 -9.729 1.00 91.88 293 ILE A N 1
ATOM 2261 C CA . ILE A 1 293 ? -6.081 -17.624 -11.132 1.00 91.88 293 ILE A CA 1
ATOM 2262 C C . 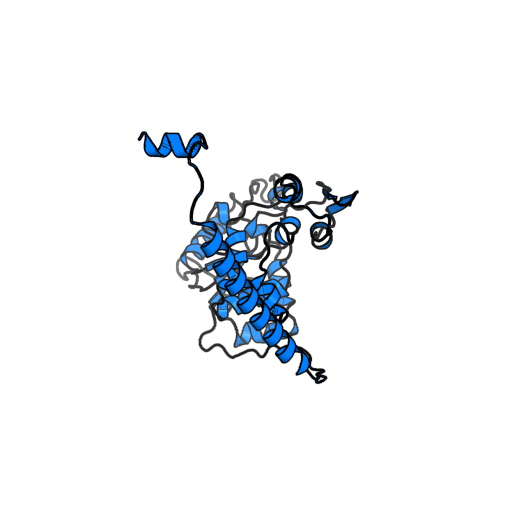ILE A 1 293 ? -7.002 -18.616 -11.852 1.00 91.88 293 ILE A C 1
ATOM 2264 O O . ILE A 1 293 ? -7.903 -18.195 -12.567 1.00 91.88 293 ILE A O 1
ATOM 2268 N N . LYS A 1 294 ? -6.804 -19.926 -11.661 1.00 94.56 294 LYS A N 1
ATOM 2269 C CA . LYS A 1 294 ? -7.671 -20.951 -12.263 1.00 94.56 294 LYS A CA 1
ATOM 2270 C C . LYS A 1 294 ? -9.099 -20.879 -11.738 1.00 94.56 294 LYS A C 1
ATOM 2272 O O . LYS A 1 294 ? -10.027 -20.909 -12.537 1.00 94.56 294 LYS A O 1
ATOM 2277 N N . GLN A 1 295 ? -9.260 -20.705 -10.427 1.00 91.56 295 GLN A N 1
ATOM 2278 C CA . GLN A 1 295 ? -10.567 -20.533 -9.798 1.00 91.56 295 GLN A CA 1
ATOM 2279 C C . GLN A 1 295 ? -11.323 -19.330 -10.378 1.00 91.56 295 GLN A C 1
ATOM 2281 O O . GLN A 1 295 ? -12.474 -19.479 -10.779 1.00 91.56 295 GLN A O 1
ATOM 2286 N N . ASP A 1 296 ? -10.672 -18.167 -10.477 1.00 89.06 296 ASP A N 1
ATOM 2287 C CA . ASP A 1 296 ? -11.285 -16.945 -11.015 1.00 89.06 296 ASP A CA 1
ATOM 2288 C C . ASP A 1 296 ? -11.620 -17.073 -12.519 1.00 89.06 296 ASP A C 1
ATOM 2290 O O . ASP A 1 296 ? -12.543 -16.422 -13.005 1.00 89.06 296 ASP A O 1
ATOM 2294 N N . LEU A 1 297 ? -10.886 -17.910 -13.265 1.00 94.19 297 LEU A N 1
ATOM 2295 C CA . LEU A 1 297 ? -11.114 -18.162 -14.694 1.00 94.19 297 LEU A CA 1
ATOM 2296 C C . LEU A 1 297 ? -12.063 -19.340 -14.982 1.00 94.19 297 LEU A C 1
ATOM 2298 O O . LEU A 1 297 ? -12.441 -19.530 -16.138 1.00 94.19 297 LEU A O 1
ATOM 2302 N N . GLY A 1 298 ? -12.429 -20.139 -13.975 1.00 93.94 298 GLY A N 1
ATOM 2303 C CA . GLY A 1 298 ? -13.201 -21.374 -14.158 1.00 93.94 298 GLY A CA 1
ATOM 2304 C C . GLY A 1 298 ? -12.461 -22.456 -14.959 1.00 93.94 298 GLY A C 1
ATOM 2305 O O . GLY A 1 298 ? -13.103 -23.198 -15.705 1.00 93.94 298 GLY A O 1
ATOM 2306 N N . LEU A 1 299 ? -11.126 -22.504 -14.846 1.00 92.44 299 LEU A N 1
ATOM 2307 C CA . LEU A 1 299 ? -10.231 -23.444 -15.545 1.00 92.44 299 LEU A CA 1
ATOM 2308 C C . LEU A 1 299 ? -9.764 -24.611 -14.668 1.00 92.44 299 LEU A C 1
ATOM 2310 O O . LEU A 1 299 ? -9.644 -24.435 -13.436 1.00 92.44 299 LEU A O 1
#

Organism: NCBI:txid55758

Secondary structure (DSSP, 8-state):
-HHHHHHHTT-PPP-SSHHHHHHHHHHHHHHHHHHHHHHHHHHTT--PPP-------PPPPPSS--EEEEEESB--SHHHHHHHT-TTTHHHIIIII-EEEE-TTT------SSSPPPPEEEEEEESBEETT-HHHHHHHHHHHHHEEEEEEEHHHHHH-GGGGG-----TT-TT---EE-GGGTS---EEE--TTPPHHHHHHHHHHHHTT-HHHHHHHHHHHT----STHHHIIIIITTT------HHHHT-TT--EEEETTEEEE-TTT--S--HHHHT-TTT---HHHHHHHHT-

InterPro domains:
  IPR006137 NADH:ubiquinone oxidoreductase-like, 20kDa subunit [PF01058] (76-209)
  IPR017681 Coenzyme F420 hydrogenase, subunit gamma [TIGR03294] (66-294)
  IPR017896 4Fe-4S ferredoxin-type, iron-sulphur binding domain [PF00037] (238-260)
  IPR017896 4Fe-4S ferredoxin-type, iron-sulphur binding domain [PS51379] (235-264)
  IPR017896 4Fe-4S ferredoxin-type, iron-sulphur binding domain [PS51379] (265-293)
  IPR017900 4Fe-4S ferredoxin, iron-sulphur binding, conserved site [PS00198] (244-255)
  IPR017900 4Fe-4S ferredoxin, iron-sulphur binding, conserved site [PS00198] (273-284)
  IPR037024 [NiFe]-hydrogenase, small subunit, N-terminal domain superfamily [G3DSA:3.40.50.700] (64-227)
  IPR051349 Hydrogenase complex-associated protein [PTHR42845] (64-284)

Radius of gyration: 27.08 Å; chains: 1; bounding box: 58×88×54 Å

pLDDT: mean 84.94, std 21.22, range [25.25, 98.75]

Foldseek 3Di:
DVVVVCVVVPPDDDDDDPVVVVVVVVVVVVVVVVVVVVVVVVVVPDDDDDDDDDDDPDDDFQPDAFEEEEAEAAADCVLVVLLPVVPVCNCVCDPGHHDHPYDVVVDPDDDDPVRADAAGQEYAYGAWHQPPDPVSLVVLVRVLVRYVAYEQAELRQQANFLVVVFAACDPPGSPRGDTGHSVVRDDHQFYQYDPHRHNVSVVVCSVCVSVVVVLVRVLRRVSSVDNQFWPCCCVVPDVVVVNQPLPCQLQVRQPQSQWDRDPSGTDGNPVSIRRRRRSLSRDCRNDPSPVVVCVVVVD